Protein AF-A0A1L9SZ24-F1 (afdb_monomer_lite)

Secondary structure (DSSP, 8-state):
-PPPP--EEEEEEE--TTTT--HHHHHHHHHHHHH-GGGHHHHHHHHHHHHHHHHHHHHHHHHHHTT-SEEEEEEEEETTTTEEEEEEEEE-TT--HHHHHHHHHHHHHHT--SS-SEEEEESSGGG--HHHHHHHHS-TTEEEEEEEEEETTEEEEEEETTEE-HHHHHHHHHHHHTTS---HHHHHHHHHS---S-------HHHHHHHHHSPPHHHHHHHHHHHHHHHHH--S---------

Radius of gyration: 21.23 Å; chains: 1; bounding box: 58×34×76 Å

pLDDT: mean 82.47, std 15.39, range [36.25, 98.0]

Organism: NCBI:txid1036612

Foldseek 3Di:
DDAFWWWKKKFKAFDDLVVVDDPVLVVVLVVVCVQPVVCNVVSVVVSSLLSQLVLQLVLLVLLVVLVWQKKKWKWFQFQVVRTIMIMIMTTDGPQDPVSNVVVVVVCCVPRHPDDTPDIDTGRGLVVPPCVVCVVVVACVRGAQMWMWIGHRQRIFTQAGRNRGNVVSVLVRLQRCLVHGDDDPVSSVVSVPPDDPPDPCPDCHSVNVSVVNPPADPVNVVVVVVSVVCCVVVPGPDDPPPDDDD

Structure (mmCIF, N/CA/C/O backbone):
data_AF-A0A1L9SZ24-F1
#
_entry.id   AF-A0A1L9SZ24-F1
#
loop_
_atom_site.group_PDB
_atom_site.id
_atom_site.type_symbol
_atom_site.label_atom_id
_atom_site.label_alt_id
_atom_site.label_comp_id
_atom_site.label_asym_id
_atom_site.label_entity_id
_atom_site.label_seq_id
_atom_site.pdbx_PDB_ins_code
_atom_site.Cartn_x
_atom_site.Cartn_y
_atom_site.Cartn_z
_atom_site.occupancy
_atom_site.B_iso_or_equiv
_atom_site.auth_seq_id
_atom_site.auth_comp_id
_atom_site.auth_asym_id
_atom_site.auth_atom_id
_atom_site.pdbx_PDB_model_num
ATOM 1 N N . MET A 1 1 ? -28.229 -0.038 15.661 1.00 46.47 1 MET A N 1
ATOM 2 C CA . MET A 1 1 ? -26.919 -0.582 16.079 1.00 46.47 1 MET A CA 1
ATOM 3 C C . MET A 1 1 ? -26.208 0.446 16.941 1.00 46.47 1 MET A C 1
ATOM 5 O O . MET A 1 1 ? -26.276 1.630 16.618 1.00 46.47 1 MET A O 1
ATOM 9 N N . ALA A 1 2 ? -25.603 0.011 18.049 1.00 51.28 2 ALA A N 1
ATOM 10 C CA . ALA A 1 2 ? -24.777 0.868 18.895 1.00 51.28 2 ALA A CA 1
ATOM 11 C C . ALA A 1 2 ? -23.517 1.302 18.128 1.00 51.28 2 ALA A C 1
ATOM 13 O O . ALA A 1 2 ? -22.996 0.553 17.305 1.00 51.28 2 ALA A O 1
ATOM 14 N N . LYS A 1 3 ? -23.071 2.537 18.357 1.00 63.78 3 LYS A N 1
ATOM 15 C CA . LYS A 1 3 ? -21.856 3.084 17.743 1.00 63.78 3 LYS A CA 1
ATOM 16 C C . LYS A 1 3 ? -20.643 2.380 18.353 1.00 63.78 3 LYS A C 1
ATOM 18 O O . LYS A 1 3 ? -20.599 2.252 19.574 1.00 63.78 3 LYS A O 1
ATOM 23 N N . ARG A 1 4 ? -19.682 1.965 17.527 1.00 72.12 4 ARG A N 1
ATOM 24 C CA . ARG A 1 4 ? -18.424 1.370 17.995 1.00 72.12 4 ARG A CA 1
ATOM 25 C C . ARG A 1 4 ? -17.318 2.405 17.895 1.00 72.12 4 ARG A C 1
ATOM 27 O O . ARG A 1 4 ? -17.202 3.074 16.869 1.00 72.12 4 ARG A O 1
ATOM 34 N N . ASP A 1 5 ? -16.529 2.536 18.952 1.00 78.19 5 ASP A N 1
ATOM 35 C CA . ASP A 1 5 ? -15.312 3.339 18.906 1.00 78.19 5 ASP A CA 1
ATOM 36 C C . ASP A 1 5 ? -14.146 2.434 18.503 1.00 78.19 5 ASP A C 1
ATOM 38 O O . ASP A 1 5 ? -13.923 1.376 19.098 1.00 78.19 5 ASP A O 1
ATOM 42 N N . VAL A 1 6 ? -13.436 2.828 17.449 1.00 84.75 6 VAL A N 1
ATOM 43 C CA . VAL A 1 6 ? -12.304 2.075 16.903 1.00 84.75 6 VAL A CA 1
ATOM 44 C C . VAL A 1 6 ? -11.078 2.978 16.995 1.00 84.75 6 VAL A C 1
ATOM 46 O O . VAL A 1 6 ? -10.770 3.696 16.034 1.00 84.75 6 VAL A O 1
ATOM 49 N N . PRO A 1 7 ? -10.383 2.990 18.148 1.00 87.50 7 PRO A N 1
ATOM 50 C CA . PRO A 1 7 ? -9.159 3.757 18.279 1.00 87.50 7 PRO A CA 1
ATOM 51 C C . PRO A 1 7 ? -8.162 3.277 17.227 1.00 87.50 7 PRO A C 1
ATOM 53 O O . PRO A 1 7 ? -8.005 2.075 16.986 1.00 87.50 7 PRO A O 1
ATOM 56 N N . SER A 1 8 ? -7.525 4.234 16.566 1.00 90.31 8 SER A N 1
ATOM 57 C CA . SER A 1 8 ? -6.733 3.980 15.368 1.00 90.31 8 SER A CA 1
ATOM 58 C C . SER A 1 8 ? -5.393 4.699 15.425 1.00 90.31 8 SER A C 1
ATOM 60 O O . SER A 1 8 ? -5.192 5.621 16.213 1.00 90.31 8 SER A O 1
ATOM 62 N N . HIS A 1 9 ? -4.464 4.277 14.578 1.00 94.19 9 HIS A N 1
ATOM 63 C CA . HIS A 1 9 ? -3.172 4.930 14.407 1.00 94.19 9 HIS A CA 1
ATOM 64 C C . HIS A 1 9 ? -2.851 5.074 12.923 1.00 94.19 9 HIS A C 1
ATOM 66 O O . HIS A 1 9 ? -3.235 4.207 12.141 1.00 94.19 9 HIS A O 1
ATOM 72 N N . ILE A 1 10 ? -2.178 6.161 12.545 1.00 94.31 10 ILE A N 1
ATOM 73 C CA . ILE A 1 10 ? -1.802 6.465 11.162 1.00 94.31 10 ILE A CA 1
ATOM 74 C C . ILE A 1 10 ? -0.325 6.871 11.076 1.00 94.31 10 ILE A C 1
ATOM 76 O O . ILE A 1 10 ? -0.019 8.065 11.162 1.00 94.31 10 ILE A O 1
ATOM 80 N N . PRO A 1 11 ? 0.606 5.915 10.924 1.00 95.75 11 PRO A N 1
ATOM 81 C CA . PRO A 1 11 ? 1.937 6.205 10.408 1.00 95.75 11 PRO A CA 1
ATOM 82 C C . PRO A 1 11 ? 1.930 6.446 8.887 1.00 95.75 11 PRO A C 1
ATOM 84 O O . PRO A 1 11 ? 1.255 5.756 8.117 1.00 95.75 11 PRO A O 1
ATOM 87 N N . ILE A 1 12 ? 2.724 7.427 8.463 1.00 95.50 12 ILE A N 1
ATOM 88 C CA . ILE A 1 12 ? 3.029 7.747 7.067 1.00 95.50 12 ILE A CA 1
ATOM 89 C C . ILE A 1 12 ? 4.535 7.946 6.951 1.00 95.50 12 ILE A C 1
ATOM 91 O O . ILE A 1 12 ? 5.115 8.709 7.726 1.00 95.50 12 ILE A O 1
ATOM 95 N N . GLY A 1 13 ? 5.164 7.319 5.965 1.00 96.31 13 GLY A N 1
ATOM 96 C CA . GLY A 1 13 ? 6.593 7.492 5.732 1.00 96.31 13 GLY A CA 1
ATOM 97 C C . GLY A 1 13 ? 7.045 6.980 4.376 1.00 96.31 13 GLY A C 1
ATOM 98 O O . GLY A 1 13 ? 6.241 6.472 3.590 1.00 96.31 13 GLY A O 1
ATOM 99 N N . SER A 1 14 ? 8.337 7.149 4.108 1.00 97.31 14 SER A N 1
ATOM 100 C CA . SER A 1 14 ? 8.952 6.646 2.886 1.00 97.31 14 SER A CA 1
ATOM 101 C C . SER A 1 14 ? 9.368 5.184 3.018 1.00 97.31 14 SER A C 1
ATOM 103 O O . SER A 1 14 ? 9.597 4.669 4.118 1.00 97.31 14 SER A O 1
ATOM 105 N N . VAL A 1 15 ? 9.426 4.515 1.871 1.00 97.06 15 VAL A N 1
ATOM 106 C CA . VAL A 1 15 ? 9.798 3.106 1.750 1.00 97.06 15 VAL A CA 1
ATOM 107 C C . VAL A 1 15 ? 10.732 2.919 0.556 1.00 97.06 15 VAL A C 1
ATOM 109 O O . VAL A 1 15 ? 10.453 3.388 -0.546 1.00 97.06 15 VAL A O 1
ATOM 112 N N . ASP A 1 16 ? 11.837 2.212 0.763 1.00 96.38 16 ASP A N 1
ATOM 113 C CA . ASP A 1 16 ? 12.763 1.791 -0.282 1.00 96.38 16 ASP A CA 1
ATOM 114 C C . ASP A 1 16 ? 12.355 0.409 -0.806 1.00 96.38 16 ASP A C 1
ATOM 116 O O . ASP A 1 16 ? 12.756 -0.654 -0.321 1.00 96.38 16 ASP A O 1
ATOM 120 N N . LEU A 1 17 ? 11.502 0.423 -1.827 1.00 95.75 17 LEU A N 1
ATOM 121 C CA . LEU A 1 17 ? 11.010 -0.798 -2.456 1.00 95.75 17 LEU A CA 1
ATOM 122 C C . LEU A 1 17 ? 12.088 -1.541 -3.257 1.00 95.75 17 LEU A C 1
ATOM 124 O O . LEU A 1 17 ? 11.974 -2.755 -3.429 1.00 95.75 17 LEU A O 1
ATOM 128 N N . ASP A 1 18 ? 13.134 -0.854 -3.725 1.00 93.62 18 ASP A N 1
ATOM 129 C CA . ASP A 1 18 ? 14.227 -1.475 -4.479 1.00 93.62 18 ASP A CA 1
ATOM 130 C C . ASP A 1 18 ? 15.157 -2.267 -3.553 1.00 93.62 18 ASP A C 1
ATOM 132 O O . ASP A 1 18 ? 15.539 -3.408 -3.859 1.00 93.62 18 ASP A O 1
ATOM 136 N N . ALA A 1 19 ? 15.449 -1.721 -2.369 1.00 93.31 19 ALA A N 1
ATOM 137 C CA . ALA A 1 19 ? 16.153 -2.440 -1.311 1.00 93.31 19 ALA A CA 1
ATOM 138 C C . ALA A 1 19 ? 15.406 -3.714 -0.887 1.00 93.31 19 ALA A C 1
ATOM 140 O O . ALA A 1 19 ? 16.039 -4.721 -0.571 1.00 93.31 19 ALA A O 1
ATOM 141 N N . ARG A 1 20 ? 14.069 -3.701 -0.962 1.00 91.44 20 ARG A N 1
ATOM 142 C CA . ARG A 1 20 ? 13.192 -4.817 -0.575 1.00 91.44 20 ARG A CA 1
ATOM 143 C C . ARG A 1 20 ? 13.020 -5.892 -1.655 1.00 91.44 20 ARG A C 1
ATOM 145 O O . ARG A 1 20 ? 12.402 -6.920 -1.380 1.00 91.44 20 ARG A O 1
ATOM 152 N N . LYS A 1 21 ? 13.533 -5.707 -2.878 1.00 93.25 21 LYS A N 1
ATOM 153 C CA . LYS A 1 21 ? 13.504 -6.744 -3.929 1.00 93.25 21 LYS A CA 1
ATOM 154 C C . LYS A 1 21 ? 14.341 -7.960 -3.522 1.00 93.25 21 LYS A C 1
ATOM 156 O O . LYS A 1 21 ? 15.471 -7.832 -3.058 1.00 93.25 21 LYS A O 1
ATOM 161 N N . THR A 1 22 ? 13.804 -9.149 -3.764 1.00 92.00 22 THR A N 1
ATOM 162 C CA . THR A 1 22 ? 14.534 -10.412 -3.605 1.00 92.00 22 THR A CA 1
ATOM 163 C C . THR A 1 22 ? 15.625 -10.549 -4.671 1.00 92.00 22 THR A C 1
ATOM 165 O O . THR A 1 22 ? 15.561 -9.930 -5.737 1.00 92.00 22 THR A O 1
ATOM 168 N N . SER A 1 23 ? 16.624 -11.401 -4.426 1.00 93.88 23 SER A N 1
ATOM 169 C CA . SER A 1 23 ? 17.694 -11.657 -5.401 1.00 93.88 23 SER A CA 1
ATOM 170 C C . SER A 1 23 ? 17.160 -12.167 -6.743 1.00 93.88 23 SER A C 1
ATOM 172 O O . SER A 1 23 ? 17.660 -11.764 -7.790 1.00 93.88 23 SER A O 1
ATOM 174 N N . SER A 1 24 ? 16.121 -13.007 -6.729 1.00 93.69 24 SER A N 1
ATOM 175 C CA . SER A 1 24 ? 15.491 -13.525 -7.949 1.00 93.69 24 SER A CA 1
ATOM 176 C C . SER A 1 24 ? 14.753 -12.436 -8.730 1.00 93.69 24 SER A C 1
ATOM 178 O O . SER A 1 24 ? 14.820 -12.417 -9.957 1.00 93.69 24 SER A O 1
ATOM 180 N N . GLU A 1 25 ? 14.094 -11.495 -8.050 1.00 92.69 25 GLU A N 1
ATOM 181 C CA . GLU A 1 25 ? 13.460 -10.344 -8.704 1.00 92.69 25 GLU A CA 1
ATOM 182 C C . GLU A 1 25 ? 14.483 -9.424 -9.355 1.00 92.69 25 GLU A C 1
ATOM 184 O O . GLU A 1 25 ? 14.280 -9.025 -10.498 1.00 92.69 25 GLU A O 1
ATOM 189 N N . ARG A 1 26 ? 15.600 -9.145 -8.671 1.00 94.19 26 ARG A N 1
ATOM 190 C CA . ARG A 1 26 ? 16.698 -8.355 -9.245 1.00 94.19 26 ARG A CA 1
ATOM 191 C C . ARG A 1 26 ? 17.276 -9.033 -10.484 1.00 94.19 26 ARG A C 1
ATOM 193 O O . ARG A 1 26 ? 17.421 -8.393 -11.514 1.00 94.19 26 ARG A O 1
ATOM 200 N N . GLN A 1 27 ? 17.529 -10.341 -10.432 1.00 94.31 27 GLN A N 1
ATOM 201 C CA . GLN A 1 27 ? 18.012 -11.091 -11.599 1.00 94.31 27 GLN A CA 1
ATOM 202 C C . GLN A 1 27 ? 17.011 -11.074 -12.765 1.00 94.31 27 GLN A C 1
ATOM 204 O O . GLN A 1 27 ? 17.406 -10.910 -13.918 1.00 94.31 27 GLN A O 1
ATOM 209 N N . ALA A 1 28 ? 15.713 -11.225 -12.485 1.00 92.25 28 ALA A N 1
ATOM 210 C CA . ALA A 1 28 ? 14.672 -11.159 -13.507 1.00 92.25 28 ALA A CA 1
ATOM 211 C C . ALA A 1 28 ? 14.536 -9.752 -14.118 1.00 92.25 28 ALA A C 1
ATOM 213 O O . ALA A 1 28 ? 14.271 -9.627 -15.315 1.00 92.25 28 ALA A O 1
ATOM 214 N N . GLU A 1 29 ? 14.716 -8.706 -13.309 1.00 93.50 29 GLU A N 1
ATOM 215 C CA . GLU A 1 29 ? 14.776 -7.313 -13.752 1.00 93.50 29 GLU A CA 1
ATOM 216 C C . GLU A 1 29 ? 15.981 -7.077 -14.668 1.00 93.50 29 GLU A C 1
ATOM 218 O O . GLU A 1 29 ? 15.785 -6.650 -15.803 1.00 93.50 29 GLU A O 1
ATOM 223 N N . GLU A 1 30 ? 17.193 -7.437 -14.239 1.00 95.00 30 GLU A N 1
ATOM 224 C CA . GLU A 1 30 ? 18.420 -7.266 -15.033 1.00 95.00 30 GLU A CA 1
ATOM 225 C C . GLU A 1 30 ? 18.360 -8.031 -16.359 1.00 95.00 30 GLU A C 1
ATOM 227 O O . GLU A 1 30 ? 18.716 -7.497 -17.408 1.00 95.00 30 GLU A O 1
ATOM 232 N N . LYS A 1 31 ? 17.813 -9.254 -16.355 1.00 93.06 31 LYS A N 1
ATOM 233 C CA . LYS A 1 31 ? 17.578 -10.008 -17.592 1.00 93.06 31 LYS A CA 1
ATOM 234 C C . LYS A 1 31 ? 16.666 -9.240 -18.555 1.00 93.06 31 LYS A C 1
ATOM 236 O O . LYS A 1 31 ? 16.950 -9.177 -19.746 1.00 93.06 31 LYS A O 1
ATOM 241 N N . ARG A 1 32 ? 15.586 -8.630 -18.055 1.00 89.44 32 ARG A N 1
ATOM 242 C CA . ARG A 1 32 ? 14.679 -7.821 -18.886 1.00 89.44 32 ARG A CA 1
ATOM 243 C C . ARG A 1 32 ? 15.318 -6.523 -19.368 1.00 89.44 32 ARG A C 1
ATOM 245 O O . ARG A 1 32 ? 15.033 -6.111 -20.486 1.00 89.44 32 ARG A O 1
ATOM 252 N N . VAL A 1 33 ? 16.156 -5.883 -18.557 1.00 91.94 33 VAL A N 1
ATOM 253 C CA . VAL A 1 33 ? 16.921 -4.700 -18.981 1.00 91.94 33 VAL A CA 1
ATOM 254 C C . VAL A 1 33 ? 17.883 -5.073 -20.111 1.00 91.94 33 VAL A C 1
ATOM 256 O O . VAL A 1 33 ? 17.927 -4.370 -21.114 1.00 91.94 33 VAL A O 1
ATOM 259 N N . ALA A 1 34 ? 18.570 -6.214 -20.008 1.00 91.31 34 ALA A N 1
ATOM 260 C CA . ALA A 1 34 ? 19.436 -6.721 -21.072 1.00 91.31 34 ALA A CA 1
ATOM 261 C C . ALA A 1 34 ? 18.665 -7.067 -22.361 1.00 91.31 34 ALA A C 1
ATOM 263 O O . ALA A 1 34 ? 19.157 -6.810 -23.457 1.00 91.31 34 ALA A O 1
ATOM 264 N N . GLU A 1 35 ? 17.448 -7.612 -22.247 1.00 88.69 35 GLU A N 1
ATOM 265 C CA . GLU A 1 35 ? 16.567 -7.880 -23.395 1.00 88.69 35 GLU A CA 1
ATOM 266 C C . GLU A 1 35 ? 16.034 -6.587 -24.050 1.00 88.69 35 GLU A C 1
ATOM 268 O O . GLU A 1 35 ? 15.847 -6.551 -25.268 1.00 88.69 35 GLU A O 1
ATOM 273 N N . TYR A 1 36 ? 15.796 -5.526 -23.266 1.00 86.62 36 TYR A N 1
ATOM 274 C CA . TYR A 1 36 ? 15.172 -4.273 -23.717 1.00 86.62 36 TYR A CA 1
ATOM 275 C C . TYR A 1 36 ? 15.901 -3.019 -23.185 1.00 86.62 36 TYR A C 1
ATOM 277 O O . TYR A 1 36 ? 15.305 -2.221 -22.453 1.00 86.62 36 TYR A O 1
ATOM 285 N N . PRO A 1 37 ? 17.166 -2.771 -23.575 1.00 87.44 37 PRO A N 1
ATOM 286 C CA . PRO A 1 37 ? 17.991 -1.716 -22.975 1.00 87.44 37 PRO A CA 1
ATOM 287 C C . PRO A 1 37 ? 17.435 -0.306 -23.211 1.00 87.44 37 PRO A C 1
ATOM 289 O O . PRO A 1 37 ? 17.489 0.547 -22.330 1.00 87.44 37 PRO A O 1
ATOM 292 N N . ARG A 1 38 ? 16.790 -0.062 -24.363 1.00 88.44 38 ARG A N 1
ATOM 293 C CA . ARG A 1 38 ? 16.111 1.218 -24.661 1.00 88.44 38 ARG A CA 1
ATOM 294 C C . ARG A 1 38 ? 14.943 1.524 -23.715 1.00 88.44 38 ARG A C 1
ATOM 296 O O . ARG A 1 38 ? 14.441 2.644 -23.701 1.00 88.44 38 ARG A O 1
ATOM 303 N N . GLN A 1 39 ? 14.487 0.535 -22.952 1.00 87.31 39 GLN A N 1
ATOM 304 C CA . GLN A 1 39 ? 13.325 0.620 -22.075 1.00 87.31 39 GLN A CA 1
ATOM 305 C C . GLN A 1 39 ? 13.691 0.383 -20.608 1.00 87.31 39 GLN A C 1
ATOM 307 O O . GLN A 1 39 ? 12.801 0.133 -19.797 1.00 87.31 39 GLN A O 1
ATOM 312 N N . GLU A 1 40 ? 14.973 0.495 -20.248 1.00 90.94 40 GLU A N 1
ATOM 313 C CA . GLU A 1 40 ? 15.467 0.245 -18.892 1.00 90.94 40 GLU A CA 1
ATOM 314 C C . GLU A 1 40 ? 14.619 0.944 -17.821 1.00 90.94 40 GLU A C 1
ATOM 316 O O . GLU A 1 40 ? 14.065 0.280 -16.949 1.00 90.94 40 GLU A O 1
ATOM 321 N N . SER A 1 41 ? 14.436 2.266 -17.924 1.00 89.31 41 SER A N 1
ATOM 322 C CA . SER A 1 41 ? 13.661 3.044 -16.945 1.00 89.31 41 SER A CA 1
ATOM 323 C C . SER A 1 41 ? 12.247 2.489 -16.728 1.00 89.31 41 SER A C 1
ATOM 325 O O . SER A 1 41 ? 11.786 2.390 -15.590 1.00 89.31 41 SER A O 1
ATOM 327 N N . LEU A 1 42 ? 11.588 2.057 -17.806 1.00 87.62 42 LEU A N 1
ATOM 328 C CA . LEU A 1 42 ? 10.254 1.465 -17.754 1.00 87.62 42 LEU A CA 1
ATOM 329 C C . LEU A 1 42 ? 10.271 0.095 -17.062 1.00 87.62 42 LEU A C 1
ATOM 331 O O . LEU A 1 42 ? 9.422 -0.198 -16.220 1.00 87.62 42 LEU A O 1
ATOM 335 N N . VAL A 1 43 ? 11.244 -0.750 -17.410 1.00 89.12 43 VAL A N 1
ATOM 336 C CA . VAL A 1 43 ? 11.412 -2.081 -16.812 1.00 89.12 43 VAL A CA 1
ATOM 337 C C . VAL A 1 43 ? 11.655 -1.969 -15.307 1.00 89.12 43 VAL A C 1
ATOM 339 O O . VAL A 1 43 ? 10.985 -2.663 -14.537 1.00 89.12 43 VAL A O 1
ATOM 342 N N . ARG A 1 44 ? 12.557 -1.072 -14.889 1.00 91.62 44 ARG A N 1
ATOM 343 C CA . ARG A 1 44 ? 12.879 -0.841 -13.474 1.00 91.62 44 ARG A CA 1
ATOM 344 C C . ARG A 1 44 ? 11.675 -0.300 -12.708 1.00 91.62 44 ARG A C 1
ATOM 346 O O . ARG A 1 44 ? 11.299 -0.872 -11.688 1.00 91.62 44 ARG A O 1
ATOM 353 N N . SER A 1 45 ? 11.002 0.719 -13.253 1.00 90.12 45 SER A N 1
ATOM 354 C CA . SER A 1 45 ? 9.786 1.302 -12.667 1.00 90.12 45 SER A CA 1
ATOM 355 C C . SER A 1 45 ? 8.703 0.244 -12.412 1.00 90.12 45 SER A C 1
ATOM 357 O O . SER A 1 45 ? 8.188 0.153 -11.296 1.00 90.12 45 SER A O 1
ATOM 359 N N . ARG A 1 46 ? 8.442 -0.642 -13.382 1.00 87.31 46 ARG A N 1
ATOM 360 C CA . ARG A 1 46 ? 7.505 -1.768 -13.220 1.00 87.31 46 ARG A CA 1
ATOM 361 C C . ARG A 1 46 ? 7.946 -2.781 -12.171 1.00 87.31 46 ARG A C 1
ATOM 363 O O . ARG A 1 46 ? 7.116 -3.342 -11.457 1.00 87.31 46 ARG A O 1
ATOM 370 N N . ALA A 1 47 ? 9.239 -3.079 -12.090 1.00 91.06 47 ALA A N 1
ATOM 371 C CA . ALA A 1 47 ? 9.746 -3.981 -11.063 1.00 91.06 47 ALA A CA 1
ATOM 372 C C . ALA A 1 47 ? 9.505 -3.398 -9.660 1.00 91.06 47 ALA A C 1
ATOM 374 O O . ALA A 1 47 ? 9.050 -4.112 -8.764 1.00 91.06 47 ALA A O 1
ATOM 375 N N . THR A 1 48 ? 9.728 -2.096 -9.482 1.00 93.19 48 THR A N 1
ATOM 376 C CA . THR A 1 48 ? 9.482 -1.392 -8.215 1.00 93.19 48 THR A CA 1
ATOM 377 C C . THR A 1 48 ? 7.986 -1.275 -7.905 1.00 93.19 48 THR A C 1
ATOM 379 O O . THR A 1 48 ? 7.570 -1.511 -6.773 1.00 93.19 48 THR A O 1
ATOM 382 N N . GLN A 1 49 ? 7.146 -1.034 -8.913 1.00 91.50 49 GLN A N 1
ATOM 383 C CA . GLN A 1 49 ? 5.688 -1.095 -8.789 1.00 91.50 49 GLN A CA 1
ATOM 384 C C . GLN A 1 49 ? 5.218 -2.472 -8.289 1.00 91.50 49 GLN A C 1
ATOM 386 O O . GLN A 1 49 ? 4.425 -2.559 -7.359 1.00 91.50 49 GLN A O 1
ATOM 391 N N . LYS A 1 50 ? 5.735 -3.578 -8.835 1.00 91.38 50 LYS A N 1
ATOM 392 C CA . LYS A 1 50 ? 5.389 -4.922 -8.333 1.00 91.38 50 LYS A CA 1
ATOM 393 C C . LYS A 1 50 ? 5.816 -5.138 -6.883 1.00 91.38 50 LYS A C 1
ATOM 395 O O . LYS A 1 50 ? 5.088 -5.786 -6.127 1.00 91.38 50 LYS A O 1
ATOM 400 N N . ALA A 1 51 ? 6.967 -4.592 -6.493 1.00 93.56 51 ALA A N 1
ATOM 401 C CA . ALA A 1 51 ? 7.417 -4.619 -5.107 1.00 93.56 51 ALA A CA 1
ATOM 402 C C . ALA A 1 51 ? 6.461 -3.839 -4.184 1.00 93.56 51 ALA A C 1
ATOM 404 O O . ALA A 1 51 ? 6.204 -4.299 -3.071 1.00 93.56 51 ALA A O 1
ATOM 405 N N . SER A 1 52 ? 5.854 -2.740 -4.654 1.00 94.88 52 SER A N 1
ATOM 406 C CA . SER A 1 52 ? 4.849 -1.984 -3.887 1.00 94.88 52 SER A CA 1
ATOM 407 C C . SER A 1 52 ? 3.602 -2.825 -3.584 1.00 94.88 52 SER A C 1
ATOM 409 O O . SER A 1 52 ? 3.126 -2.847 -2.451 1.00 94.88 52 SER A O 1
ATOM 411 N N . LEU A 1 53 ? 3.118 -3.610 -4.552 1.00 93.62 53 LEU A N 1
ATOM 412 C CA . LEU A 1 53 ? 1.958 -4.488 -4.358 1.00 93.62 53 LEU A CA 1
ATOM 413 C C . LEU A 1 53 ? 2.234 -5.595 -3.336 1.00 93.62 53 LEU A C 1
ATOM 415 O O . LEU A 1 53 ? 1.373 -5.924 -2.515 1.00 93.62 53 LEU A O 1
ATOM 419 N N . ARG A 1 54 ? 3.442 -6.174 -3.368 1.00 93.19 54 ARG A N 1
ATOM 420 C CA . ARG A 1 54 ? 3.865 -7.137 -2.345 1.00 93.19 54 ARG A CA 1
ATOM 421 C C . ARG A 1 54 ? 3.936 -6.473 -0.973 1.00 93.19 54 ARG A C 1
ATOM 423 O O . ARG A 1 54 ? 3.436 -7.047 -0.013 1.00 93.19 54 ARG A O 1
ATOM 430 N N . HIS A 1 55 ? 4.498 -5.272 -0.898 1.00 96.06 55 HIS A N 1
ATOM 431 C CA . HIS A 1 55 ? 4.608 -4.521 0.345 1.00 96.06 55 HIS A CA 1
ATOM 432 C C . HIS A 1 55 ? 3.231 -4.256 0.981 1.00 96.06 55 HIS A C 1
ATOM 434 O O . HIS A 1 55 ? 3.032 -4.544 2.160 1.00 96.06 55 HIS A O 1
ATOM 440 N N . ILE A 1 56 ? 2.239 -3.827 0.188 1.00 97.00 56 ILE A N 1
ATOM 441 C CA . ILE A 1 56 ? 0.844 -3.679 0.645 1.00 97.00 56 ILE A CA 1
ATOM 442 C C . ILE A 1 56 ? 0.306 -4.998 1.219 1.00 97.00 56 ILE A C 1
ATOM 444 O O . ILE A 1 56 ? -0.313 -5.009 2.284 1.00 97.00 56 ILE A O 1
ATOM 448 N N . TYR A 1 57 ? 0.534 -6.117 0.527 1.00 95.50 57 TYR A N 1
ATOM 449 C CA . TYR A 1 57 ? 0.070 -7.428 0.978 1.00 95.50 57 TYR A CA 1
ATOM 450 C C . TYR A 1 57 ? 0.726 -7.879 2.284 1.00 95.50 57 TYR A C 1
ATOM 452 O O . TYR A 1 57 ? 0.039 -8.406 3.156 1.00 95.50 57 TYR A O 1
ATOM 460 N N . GLU A 1 58 ? 2.030 -7.659 2.444 1.00 96.56 58 GLU A N 1
ATOM 461 C CA . GLU A 1 58 ? 2.759 -7.988 3.673 1.00 96.56 58 GLU A CA 1
ATOM 462 C C . GLU A 1 58 ? 2.212 -7.205 4.871 1.00 96.56 58 GLU A C 1
ATOM 464 O O . GLU A 1 58 ? 1.930 -7.806 5.911 1.00 96.56 58 GLU A O 1
ATOM 469 N N . ILE A 1 59 ? 1.952 -5.903 4.698 1.00 98.00 59 ILE A N 1
ATOM 470 C CA . ILE A 1 59 ? 1.318 -5.067 5.727 1.00 98.00 59 ILE A CA 1
ATOM 471 C C . ILE A 1 59 ? -0.080 -5.602 6.063 1.00 98.00 59 ILE A C 1
ATOM 473 O O . ILE A 1 59 ? -0.407 -5.795 7.234 1.00 98.00 59 ILE A O 1
ATOM 477 N N . ALA A 1 60 ? -0.913 -5.874 5.056 1.00 97.12 60 ALA A N 1
ATOM 478 C CA . ALA A 1 60 ? -2.278 -6.358 5.266 1.00 97.12 60 ALA A CA 1
ATOM 479 C C . ALA A 1 60 ? -2.309 -7.719 5.976 1.00 97.12 60 ALA A C 1
ATOM 481 O O . ALA A 1 60 ? -3.098 -7.929 6.900 1.00 97.12 60 ALA A O 1
ATOM 482 N N . LYS A 1 61 ? -1.410 -8.632 5.590 1.00 96.69 61 LYS A N 1
ATOM 483 C CA . LYS A 1 61 ? -1.244 -9.937 6.234 1.00 96.69 61 LYS A CA 1
ATOM 484 C C . LYS A 1 61 ? -0.833 -9.776 7.694 1.00 96.69 61 LYS A C 1
ATOM 486 O O . LYS A 1 61 ? -1.440 -10.404 8.560 1.00 96.69 61 LYS A O 1
ATOM 491 N N . TYR A 1 62 ? 0.147 -8.916 7.969 1.00 97.38 62 TYR A N 1
ATOM 492 C CA . TYR A 1 62 ? 0.581 -8.603 9.327 1.00 97.38 62 TYR A CA 1
ATOM 493 C C . TYR A 1 62 ? -0.574 -8.049 10.177 1.00 97.38 62 TYR A C 1
ATOM 495 O O . TYR A 1 62 ? -0.859 -8.562 11.259 1.00 97.38 62 TYR A O 1
ATOM 503 N N . LEU A 1 63 ? -1.301 -7.051 9.668 1.00 96.62 63 LEU A N 1
ATOM 504 C CA . LEU A 1 63 ? -2.441 -6.444 10.361 1.00 96.62 63 LEU A CA 1
ATOM 505 C C . LEU A 1 63 ? -3.565 -7.455 10.631 1.00 96.62 63 LEU A C 1
ATOM 507 O O . LEU A 1 63 ? -4.118 -7.477 11.734 1.00 96.62 63 LEU A O 1
ATOM 511 N N . GLY A 1 64 ? -3.848 -8.337 9.669 1.00 93.75 64 GLY A N 1
ATOM 512 C CA . GLY A 1 64 ? -4.785 -9.447 9.835 1.00 93.75 64 GLY A CA 1
ATOM 513 C C . GLY A 1 64 ? -4.353 -10.427 10.930 1.00 93.75 64 GLY A C 1
ATOM 514 O O . GLY A 1 64 ? -5.161 -10.783 11.785 1.00 93.75 64 GLY A O 1
ATOM 515 N N . GLN A 1 65 ? -3.068 -10.798 10.983 1.00 95.12 65 GLN A N 1
ATOM 516 C CA . GLN A 1 65 ? -2.509 -11.655 12.041 1.00 95.12 65 GLN A CA 1
ATOM 517 C C . GLN A 1 65 ? -2.567 -11.006 13.432 1.00 95.12 65 GLN A C 1
ATOM 519 O O . GLN A 1 65 ? -2.726 -11.703 14.433 1.00 95.12 65 GLN A O 1
ATOM 524 N N . ARG A 1 66 ? -2.479 -9.672 13.512 1.00 95.00 66 ARG A N 1
ATOM 525 C CA . ARG A 1 66 ? -2.689 -8.908 14.756 1.00 95.00 66 ARG A CA 1
ATOM 526 C C . ARG A 1 66 ? -4.172 -8.698 15.095 1.00 95.00 66 ARG A C 1
ATOM 528 O O . ARG A 1 66 ? -4.488 -8.085 16.116 1.00 95.00 66 ARG A O 1
ATOM 535 N N . GLY A 1 67 ? -5.086 -9.211 14.270 1.00 92.62 67 GLY A N 1
ATOM 536 C CA . GLY A 1 67 ? -6.529 -9.123 14.475 1.00 92.62 67 GLY A CA 1
ATOM 537 C C . GLY A 1 67 ? -7.076 -7.702 14.355 1.00 92.62 67 GLY A C 1
ATOM 538 O O . GLY A 1 67 ? -8.055 -7.379 15.031 1.00 92.62 67 GLY A O 1
ATOM 539 N N . MET A 1 68 ? -6.432 -6.844 13.556 1.00 92.81 68 MET A N 1
ATOM 540 C CA . MET A 1 68 ? -6.944 -5.507 13.259 1.00 92.81 68 MET A CA 1
ATOM 541 C C . MET A 1 68 ? -8.168 -5.623 12.359 1.00 92.81 68 MET A C 1
ATOM 543 O O . MET A 1 68 ? -8.116 -6.247 11.301 1.00 92.81 68 MET A O 1
ATOM 547 N N . ILE A 1 69 ? -9.277 -5.027 12.798 1.00 88.88 69 ILE A N 1
ATOM 548 C CA . ILE A 1 69 ? -10.559 -5.099 12.082 1.00 88.88 69 ILE A CA 1
ATOM 549 C C . ILE A 1 69 ? -10.725 -3.938 11.110 1.00 88.88 69 ILE A C 1
ATOM 551 O O . ILE A 1 69 ? -11.515 -4.045 10.188 1.00 88.88 69 ILE A O 1
ATOM 555 N N . LEU A 1 70 ? -10.005 -2.837 11.313 1.00 90.56 70 LEU A N 1
ATOM 556 C CA . LEU A 1 70 ? -9.969 -1.704 10.403 1.00 90.56 70 LEU A CA 1
ATOM 557 C C . LEU A 1 70 ? -8.532 -1.505 9.962 1.00 90.56 70 LEU A C 1
ATOM 559 O O . LEU A 1 70 ? -7.661 -1.316 10.815 1.00 90.56 70 LEU A O 1
ATOM 563 N N . TYR A 1 71 ? -8.294 -1.472 8.657 1.00 93.38 71 TYR A N 1
ATOM 564 C CA . TYR A 1 71 ? -7.060 -0.901 8.142 1.00 93.38 71 TYR A CA 1
ATOM 565 C C . TYR A 1 71 ? -7.219 -0.271 6.763 1.00 93.38 71 TYR A C 1
ATOM 567 O O . TYR A 1 71 ? -8.078 -0.660 5.980 1.00 93.38 71 TYR A O 1
ATOM 575 N N . VAL A 1 72 ? -6.375 0.717 6.478 1.00 93.75 72 VAL A N 1
ATOM 576 C CA . VAL A 1 72 ? -6.216 1.335 5.159 1.00 93.75 72 VAL A CA 1
ATOM 577 C C . VAL A 1 72 ? -4.735 1.407 4.852 1.00 93.75 72 VAL A C 1
ATOM 579 O O . VAL A 1 72 ? -3.966 1.931 5.650 1.00 93.75 72 VAL A O 1
ATOM 582 N N . ILE A 1 73 ? -4.341 0.897 3.696 1.00 97.00 73 ILE A N 1
ATOM 583 C CA . ILE A 1 73 ? -2.968 0.891 3.219 1.00 97.00 73 ILE A CA 1
ATOM 584 C C . ILE A 1 73 ? -2.972 1.556 1.852 1.00 97.00 73 ILE A C 1
ATOM 586 O O . ILE A 1 73 ? -3.565 1.042 0.904 1.00 97.00 73 ILE A O 1
ATOM 590 N N . ASN A 1 74 ? -2.299 2.695 1.754 1.00 96.50 74 ASN A N 1
ATOM 591 C CA . ASN A 1 74 ? -2.067 3.371 0.488 1.00 96.50 74 ASN A CA 1
ATOM 592 C C . ASN A 1 74 ? -0.566 3.358 0.221 1.00 96.50 74 ASN A C 1
ATOM 594 O O . ASN A 1 74 ? 0.197 3.789 1.081 1.00 96.50 74 ASN A O 1
ATOM 598 N N . CYS A 1 75 ? -0.141 2.913 -0.956 1.00 97.00 75 CYS A N 1
ATOM 599 C CA . CYS A 1 75 ? 1.257 2.991 -1.369 1.00 97.00 75 CYS A CA 1
ATOM 600 C C . CYS A 1 75 ? 1.349 3.515 -2.799 1.00 97.00 75 CYS A C 1
ATOM 602 O O . CYS A 1 75 ? 0.594 3.087 -3.673 1.00 97.00 75 CYS A O 1
ATOM 604 N N . GLY A 1 76 ? 2.264 4.450 -3.031 1.00 96.12 76 GLY A N 1
ATOM 605 C CA . GLY A 1 76 ? 2.467 5.060 -4.339 1.00 96.12 76 GLY A CA 1
ATOM 606 C C . GLY A 1 76 ? 3.762 5.857 -4.404 1.00 96.12 76 GLY A C 1
ATOM 607 O O . GLY A 1 76 ? 4.371 6.173 -3.381 1.00 96.12 76 GLY A O 1
ATOM 608 N N . TYR A 1 77 ? 4.172 6.198 -5.621 1.00 95.94 77 TYR A N 1
ATOM 609 C CA . TYR A 1 77 ? 5.326 7.054 -5.868 1.00 95.94 77 TYR A CA 1
ATOM 610 C C . TYR A 1 77 ? 4.900 8.523 -5.879 1.00 95.94 77 TYR A C 1
ATOM 612 O O . TYR A 1 77 ? 4.074 8.929 -6.702 1.00 95.94 77 TYR A O 1
ATOM 620 N N . HIS A 1 78 ? 5.441 9.332 -4.972 1.00 95.06 78 HIS A N 1
ATOM 621 C CA . HIS A 1 78 ? 5.105 10.746 -4.855 1.00 95.06 78 HIS A CA 1
ATOM 622 C C . HIS A 1 78 ? 5.927 11.570 -5.855 1.00 95.06 78 HIS A C 1
ATOM 624 O O . HIS A 1 78 ? 7.131 11.743 -5.691 1.00 95.06 78 HIS A O 1
ATOM 630 N N . ARG A 1 79 ? 5.286 12.180 -6.861 1.00 93.25 79 ARG A N 1
ATOM 631 C CA . ARG A 1 79 ? 5.976 12.876 -7.973 1.00 93.25 79 ARG A CA 1
ATOM 632 C C . ARG A 1 79 ? 6.880 14.023 -7.514 1.00 93.25 79 ARG A C 1
ATOM 634 O O . ARG A 1 79 ? 7.987 14.177 -8.016 1.00 93.25 79 ARG A O 1
ATOM 641 N N . VAL A 1 80 ? 6.399 14.834 -6.569 1.00 92.69 80 VAL A N 1
ATOM 642 C CA . VAL A 1 80 ? 7.133 16.013 -6.067 1.00 92.69 80 VAL A CA 1
ATOM 643 C C . VAL A 1 80 ? 8.320 15.618 -5.187 1.00 92.69 80 VAL A C 1
ATOM 645 O O . VAL A 1 80 ? 9.412 16.145 -5.371 1.00 92.69 80 VAL A O 1
ATOM 648 N N . GLN A 1 81 ? 8.114 14.687 -4.252 1.00 92.94 81 GLN A N 1
ATOM 649 C CA . GLN A 1 81 ? 9.147 14.238 -3.311 1.00 92.94 81 GLN A CA 1
ATOM 650 C C . GLN A 1 81 ? 10.090 13.191 -3.923 1.00 92.94 81 GLN A C 1
ATOM 652 O O . GLN A 1 81 ? 11.161 12.943 -3.386 1.00 92.94 81 GLN A O 1
ATOM 657 N N . LYS A 1 82 ? 9.722 12.639 -5.088 1.00 93.88 82 LYS A N 1
ATOM 658 C CA . LYS A 1 82 ? 10.491 11.666 -5.872 1.00 93.88 82 LYS A CA 1
ATOM 659 C C . LYS A 1 82 ? 10.832 10.380 -5.117 1.00 93.88 82 LYS A C 1
ATOM 661 O O . LYS A 1 82 ? 11.844 9.745 -5.402 1.00 93.88 82 LYS A O 1
ATOM 666 N N . GLU A 1 83 ? 9.957 9.959 -4.216 1.00 95.19 83 GLU A N 1
ATOM 667 C CA . GLU A 1 83 ? 10.125 8.753 -3.408 1.00 95.19 83 GLU A CA 1
ATOM 668 C C . GLU A 1 83 ? 8.826 7.949 -3.323 1.00 95.19 83 GLU A C 1
ATOM 670 O O . GLU A 1 83 ? 7.726 8.472 -3.531 1.00 95.19 83 GLU A O 1
ATOM 675 N N . TRP A 1 84 ? 8.954 6.661 -3.012 1.00 96.88 84 TRP A N 1
ATOM 676 C CA . TRP A 1 84 ? 7.812 5.834 -2.648 1.00 96.88 84 TRP A CA 1
ATOM 677 C C . TRP A 1 84 ? 7.416 6.109 -1.208 1.00 96.88 84 TRP A C 1
ATOM 679 O O . TRP A 1 84 ? 8.263 6.177 -0.317 1.00 96.88 84 TRP A O 1
ATOM 689 N N . GLN A 1 85 ? 6.115 6.242 -0.984 1.00 97.31 85 GLN A N 1
ATOM 690 C CA . GLN A 1 85 ? 5.567 6.445 0.347 1.00 97.31 85 GLN A CA 1
ATOM 691 C C . GLN A 1 85 ? 4.438 5.469 0.618 1.00 97.31 85 GLN A C 1
ATOM 693 O O . GLN A 1 85 ? 3.743 5.005 -0.293 1.00 97.31 85 GLN A O 1
ATOM 698 N N . VAL A 1 86 ? 4.247 5.195 1.901 1.00 97.38 86 VAL A N 1
ATOM 699 C CA . VAL A 1 86 ? 3.157 4.377 2.406 1.00 97.38 86 VAL A CA 1
ATOM 700 C C . VAL A 1 86 ? 2.428 5.115 3.521 1.00 97.38 86 VAL A C 1
ATOM 702 O O . VAL A 1 86 ? 3.036 5.730 4.397 1.00 97.38 86 VAL A O 1
ATOM 705 N N . LEU A 1 87 ? 1.104 5.047 3.476 1.00 96.31 87 LEU A N 1
ATOM 706 C CA . LEU A 1 87 ? 0.215 5.406 4.567 1.00 96.31 87 LEU A CA 1
ATOM 707 C C . LEU A 1 87 ? -0.431 4.131 5.072 1.00 96.31 87 LEU A C 1
ATOM 709 O O . LEU A 1 87 ? -1.026 3.391 4.288 1.00 96.31 87 LEU A O 1
ATOM 713 N N . ILE A 1 88 ? -0.357 3.911 6.380 1.00 97.06 88 ILE A N 1
ATOM 714 C CA . ILE A 1 88 ? -0.960 2.754 7.032 1.00 97.06 88 ILE A CA 1
ATOM 715 C C . ILE A 1 88 ? -1.858 3.288 8.137 1.00 97.06 88 ILE A C 1
ATOM 717 O O . ILE A 1 88 ? -1.377 3.862 9.098 1.00 97.06 88 ILE A O 1
ATOM 721 N N . MET A 1 89 ? -3.166 3.114 8.015 1.00 94.62 89 MET A N 1
ATOM 722 C CA . MET A 1 89 ? -4.117 3.309 9.103 1.00 94.62 89 MET A CA 1
ATOM 723 C C . MET A 1 89 ? -4.518 1.942 9.634 1.00 94.62 89 MET A C 1
ATOM 725 O O . MET A 1 89 ? -4.815 1.054 8.840 1.00 94.62 89 MET A O 1
ATOM 729 N N . PHE A 1 90 ? -4.578 1.769 10.949 1.00 94.62 90 PHE A N 1
ATOM 730 C CA . PHE A 1 90 ? -5.057 0.526 11.552 1.00 94.62 90 PHE A CA 1
ATOM 731 C C . PHE A 1 90 ? -5.755 0.776 12.885 1.00 94.62 90 PHE A C 1
ATOM 733 O O . PHE A 1 90 ? -5.414 1.718 13.601 1.00 94.62 90 PHE A O 1
ATOM 740 N N . GLY A 1 91 ? -6.717 -0.077 13.227 1.00 91.88 91 GLY A N 1
ATOM 741 C CA . GLY A 1 91 ? -7.473 0.025 14.468 1.00 91.88 91 GLY A CA 1
ATOM 742 C C . GLY A 1 91 ? -8.279 -1.229 14.797 1.00 91.88 91 GLY A C 1
ATOM 743 O O . GLY A 1 91 ? -8.582 -2.063 13.936 1.00 91.88 91 GLY A O 1
ATOM 744 N N . LYS A 1 92 ? -8.627 -1.354 16.080 1.00 90.62 92 LYS A N 1
ATOM 745 C CA . LYS A 1 92 ? -9.456 -2.442 16.607 1.00 90.62 92 LYS A CA 1
ATOM 746 C C . LYS A 1 92 ? -10.302 -1.966 17.784 1.00 90.62 92 LYS A C 1
ATOM 748 O O . LYS A 1 92 ? -9.818 -1.225 18.636 1.00 90.62 92 LYS A O 1
ATOM 753 N N . GLU A 1 93 ? -11.558 -2.407 17.830 1.00 88.19 93 GLU A N 1
ATOM 754 C CA . GLU A 1 93 ? -12.448 -2.179 18.974 1.00 88.19 93 GLU A CA 1
ATOM 755 C C . GLU A 1 93 ? -11.843 -2.789 20.251 1.00 88.19 93 GLU A C 1
ATOM 757 O O . GLU A 1 93 ? -11.317 -3.904 20.232 1.00 88.19 93 GLU A O 1
ATOM 762 N N . GLY A 1 94 ? -11.876 -2.037 21.354 1.00 86.88 94 GLY A N 1
ATOM 763 C CA . GLY A 1 94 ? -11.311 -2.472 22.637 1.00 86.88 94 GLY A CA 1
ATOM 764 C C . GLY A 1 94 ? -9.780 -2.588 22.672 1.00 86.88 94 GLY A C 1
ATOM 765 O O . GLY A 1 94 ? -9.240 -3.148 23.623 1.00 86.88 94 GLY A O 1
ATOM 766 N N . CYS A 1 95 ? -9.063 -2.088 21.659 1.00 87.62 95 CYS A N 1
ATOM 767 C CA . CYS A 1 95 ? -7.600 -2.085 21.655 1.00 87.62 95 CYS A CA 1
ATOM 768 C C . CYS A 1 95 ? -7.058 -1.071 22.670 1.00 87.62 95 CYS A C 1
ATOM 770 O O . CYS A 1 95 ? -7.394 0.114 22.592 1.00 87.62 95 CYS A O 1
ATOM 772 N N . THR A 1 96 ? -6.204 -1.521 23.594 1.00 90.31 96 THR A N 1
ATOM 773 C CA . THR A 1 96 ? -5.546 -0.623 24.552 1.00 90.31 96 THR A CA 1
ATOM 774 C C . THR A 1 96 ? -4.487 0.236 23.861 1.00 90.31 96 THR A C 1
ATOM 776 O O . THR A 1 96 ? -4.004 -0.089 22.770 1.00 90.31 96 THR A O 1
ATOM 779 N N . ASP A 1 97 ? -4.104 1.344 24.495 1.00 91.19 97 ASP A N 1
ATOM 780 C CA . ASP A 1 97 ? -3.059 2.224 23.973 1.00 91.19 97 ASP A CA 1
ATOM 781 C C . ASP A 1 97 ? -1.705 1.497 23.880 1.00 91.19 97 ASP A C 1
ATOM 783 O O . ASP A 1 97 ? -0.975 1.687 22.906 1.00 91.19 97 ASP A O 1
ATOM 787 N N . GLU A 1 98 ? -1.399 0.604 24.826 1.00 92.94 98 GLU A N 1
ATOM 788 C CA . GLU A 1 98 ? -0.173 -0.201 24.843 1.00 92.94 98 GLU A CA 1
ATOM 789 C C . GLU A 1 98 ? -0.138 -1.187 23.675 1.00 92.94 98 GLU A C 1
ATOM 791 O O . GLU A 1 98 ? 0.856 -1.249 22.948 1.00 92.94 98 GLU A O 1
ATOM 796 N N . ALA A 1 99 ? -1.234 -1.921 23.448 1.00 92.62 99 ALA A N 1
ATOM 797 C CA . ALA A 1 99 ? -1.337 -2.869 22.341 1.00 92.62 99 ALA A CA 1
ATOM 798 C C . ALA A 1 99 ? -1.244 -2.153 20.984 1.00 92.62 99 ALA A C 1
ATOM 800 O O . ALA A 1 99 ? -0.539 -2.608 20.079 1.00 92.62 99 ALA A O 1
ATOM 801 N N . ARG A 1 100 ? -1.900 -0.993 20.851 1.00 93.94 100 ARG A N 1
ATOM 802 C CA . ARG A 1 100 ? -1.817 -0.163 19.643 1.00 93.94 100 ARG A CA 1
ATOM 803 C C . ARG A 1 100 ? -0.401 0.366 19.421 1.00 93.94 100 ARG A C 1
ATOM 805 O O . ARG A 1 100 ? 0.089 0.315 18.294 1.00 93.94 100 ARG A O 1
ATOM 812 N N . ASN A 1 101 ? 0.269 0.838 20.473 1.00 94.88 101 ASN A N 1
ATOM 813 C CA . ASN A 1 101 ? 1.641 1.328 20.374 1.00 94.88 101 ASN A CA 1
ATOM 814 C C . ASN A 1 101 ? 2.631 0.205 20.035 1.00 94.88 101 ASN A C 1
ATOM 816 O O . ASN A 1 101 ? 3.531 0.432 19.235 1.00 94.88 101 ASN A O 1
ATOM 820 N N . TYR A 1 102 ? 2.446 -1.007 20.565 1.00 96.06 102 TYR A N 1
ATOM 821 C CA . TYR A 1 102 ? 3.246 -2.170 20.170 1.00 96.06 102 TYR A CA 1
ATOM 822 C C . TYR A 1 102 ? 3.135 -2.435 18.661 1.00 96.06 102 TYR A C 1
ATOM 824 O O . TYR A 1 102 ? 4.142 -2.496 17.961 1.00 96.06 102 TYR A O 1
ATOM 832 N N . VAL A 1 103 ? 1.910 -2.488 18.127 1.00 96.69 103 VAL A N 1
ATOM 833 C CA . VAL A 1 103 ? 1.685 -2.702 16.687 1.00 96.69 103 VAL A CA 1
ATOM 834 C C . VAL A 1 103 ? 2.246 -1.554 15.841 1.00 96.69 103 VAL A C 1
ATOM 836 O O . VAL A 1 103 ? 2.827 -1.811 14.790 1.00 96.69 103 VAL A O 1
ATOM 839 N N . ARG A 1 104 ? 2.135 -0.304 16.310 1.00 96.62 104 ARG A N 1
ATOM 840 C CA . ARG A 1 104 ? 2.770 0.864 15.678 1.00 96.62 104 ARG A CA 1
ATOM 841 C C . ARG A 1 104 ? 4.285 0.693 15.576 1.00 96.62 104 ARG A C 1
ATOM 843 O O . ARG A 1 104 ? 4.822 0.935 14.503 1.00 96.62 104 ARG A O 1
ATOM 850 N N . GLN A 1 105 ? 4.968 0.310 16.656 1.00 97.19 105 GLN A N 1
ATOM 851 C CA . GLN A 1 105 ? 6.429 0.160 16.639 1.00 97.19 105 GLN A CA 1
ATOM 852 C C . GLN A 1 105 ? 6.876 -0.901 15.635 1.00 97.19 105 GLN A C 1
ATOM 854 O O . GLN A 1 105 ? 7.795 -0.656 14.864 1.00 97.19 105 GLN A O 1
ATOM 859 N N . GLU A 1 106 ? 6.175 -2.032 15.586 1.00 97.50 106 GLU A N 1
ATOM 860 C CA . GLU A 1 106 ? 6.430 -3.081 14.595 1.00 97.50 106 GLU A CA 1
ATOM 861 C C . GLU A 1 106 ? 6.189 -2.595 13.158 1.00 97.50 106 GLU A C 1
ATOM 863 O O . GLU A 1 106 ? 6.946 -2.927 12.253 1.00 97.50 106 GLU A O 1
ATOM 868 N N . ILE A 1 107 ? 5.161 -1.770 12.927 1.00 97.25 107 ILE A N 1
ATOM 869 C CA . ILE A 1 107 ? 4.929 -1.188 11.599 1.00 97.25 107 ILE A CA 1
ATOM 870 C C . ILE A 1 107 ? 6.059 -0.244 11.203 1.00 97.25 107 ILE A C 1
ATOM 872 O O . ILE A 1 107 ? 6.561 -0.325 10.083 1.00 97.25 107 ILE A O 1
ATOM 876 N N . LEU A 1 108 ? 6.449 0.643 12.119 1.00 96.81 108 LEU A N 1
ATOM 877 C CA . LEU A 1 108 ? 7.521 1.601 11.884 1.00 96.81 108 LEU A CA 1
ATOM 878 C C . LEU A 1 108 ? 8.860 0.902 11.645 1.00 96.81 108 LEU A C 1
ATOM 880 O O . LEU A 1 108 ? 9.634 1.390 10.839 1.00 96.81 108 LEU A O 1
ATOM 884 N N . SER A 1 109 ? 9.137 -0.222 12.310 1.00 96.12 109 SER A N 1
ATOM 885 C CA . SER A 1 109 ? 10.402 -0.942 12.141 1.00 96.12 109 SER A CA 1
ATOM 886 C C . SER A 1 109 ? 10.438 -1.828 10.895 1.00 96.12 109 SER A C 1
ATOM 888 O O . SER A 1 109 ? 11.499 -1.992 10.298 1.00 96.12 109 SER A O 1
ATOM 890 N N . GLN A 1 110 ? 9.307 -2.419 10.498 1.00 96.12 110 GLN A N 1
ATOM 891 C CA . GLN A 1 110 ? 9.276 -3.401 9.410 1.00 96.12 110 GLN A CA 1
ATOM 892 C C . GLN A 1 110 ? 8.919 -2.794 8.052 1.00 96.12 110 GLN A C 1
ATOM 894 O O . GLN A 1 110 ? 9.413 -3.259 7.019 1.00 96.12 110 GLN A O 1
ATOM 899 N N . PHE A 1 111 ? 8.048 -1.781 8.022 1.00 97.00 111 PHE A N 1
ATOM 900 C CA . PHE A 1 111 ? 7.401 -1.334 6.784 1.00 97.00 111 PHE A CA 1
ATOM 901 C C . PHE A 1 111 ? 7.710 0.107 6.383 1.00 97.00 111 PHE A C 1
ATOM 903 O O . PHE A 1 111 ? 7.347 0.504 5.281 1.00 97.00 111 PHE A O 1
ATOM 910 N N . ILE A 1 112 ? 8.373 0.884 7.238 1.00 96.50 112 ILE A N 1
ATOM 911 C CA . ILE A 1 112 ? 8.749 2.267 6.945 1.00 96.50 112 ILE A CA 1
ATOM 912 C C . ILE A 1 112 ? 10.256 2.398 7.167 1.00 96.50 112 ILE A C 1
ATOM 914 O O . ILE A 1 112 ? 10.758 2.067 8.233 1.00 96.50 112 ILE A O 1
ATOM 918 N N . ASP A 1 113 ? 10.983 2.853 6.149 1.00 93.56 113 ASP A N 1
ATOM 919 C CA . ASP A 1 113 ? 12.455 2.852 6.175 1.00 93.56 113 ASP A CA 1
ATOM 920 C C . ASP A 1 113 ? 13.037 4.138 6.781 1.00 93.56 113 ASP A C 1
ATOM 922 O O . ASP A 1 113 ? 14.172 4.165 7.257 1.00 93.56 113 ASP A O 1
ATOM 926 N N . SER A 1 114 ? 12.253 5.216 6.792 1.00 85.06 114 SER A N 1
ATOM 927 C CA . SER A 1 114 ? 12.641 6.512 7.343 1.00 85.06 114 SER A CA 1
ATOM 928 C C . SER A 1 114 ? 11.873 6.861 8.615 1.00 85.06 114 SER A C 1
ATOM 930 O O . SER A 1 114 ? 10.896 6.220 9.003 1.00 85.06 114 SER A O 1
ATOM 932 N N . LYS A 1 115 ? 12.293 7.937 9.289 1.00 90.12 115 LYS A N 1
ATOM 933 C CA . LYS A 1 115 ? 11.459 8.535 10.334 1.00 90.12 115 LYS A CA 1
ATOM 934 C C . LYS A 1 115 ? 10.102 8.900 9.709 1.00 90.12 115 LYS A C 1
ATOM 936 O O . LYS A 1 115 ? 10.101 9.609 8.702 1.00 90.12 115 LYS A O 1
ATOM 941 N N . PRO A 1 116 ? 8.967 8.483 10.300 1.00 91.75 116 PRO A N 1
ATOM 942 C CA . PRO A 1 116 ? 7.666 8.755 9.713 1.00 91.75 116 PRO A CA 1
ATOM 943 C C . PRO A 1 116 ? 7.469 10.265 9.558 1.00 91.75 116 PRO A C 1
ATOM 945 O O . PRO A 1 116 ? 7.658 11.033 10.507 1.00 91.75 116 PRO A O 1
ATOM 948 N N . ALA A 1 117 ? 7.071 10.683 8.358 1.00 91.31 117 ALA A N 1
ATOM 949 C CA . ALA A 1 117 ? 6.689 12.061 8.069 1.00 91.31 117 ALA A CA 1
ATOM 950 C C . ALA A 1 117 ? 5.470 12.480 8.904 1.00 91.31 117 ALA A C 1
ATOM 952 O O . ALA A 1 117 ? 5.297 13.652 9.236 1.00 91.31 117 ALA A O 1
ATOM 953 N N . MET A 1 118 ? 4.623 11.510 9.256 1.00 92.00 118 MET A N 1
ATOM 954 C CA . MET A 1 118 ? 3.458 11.709 10.101 1.00 92.00 118 MET A CA 1
ATOM 955 C C . MET A 1 118 ? 3.174 10.454 10.913 1.00 92.00 118 MET A C 1
ATOM 957 O O . MET A 1 118 ? 3.311 9.340 10.420 1.00 92.00 118 MET A O 1
ATOM 961 N N . ASP A 1 119 ? 2.763 10.646 12.160 1.00 93.56 119 ASP A N 1
ATOM 962 C CA . ASP A 1 119 ? 2.522 9.549 13.085 1.00 93.56 119 ASP A CA 1
ATOM 963 C C . ASP A 1 119 ? 1.430 9.946 14.084 1.00 93.56 119 ASP A C 1
ATOM 965 O O . ASP A 1 119 ? 1.688 10.620 15.083 1.00 93.56 119 ASP A O 1
ATOM 969 N N . LEU A 1 120 ? 0.179 9.616 13.754 1.00 91.81 120 LEU A N 1
ATOM 970 C CA . LEU A 1 120 ? -0.997 10.145 14.449 1.00 91.81 120 LEU A CA 1
ATOM 971 C C . LEU A 1 120 ? -1.779 9.053 15.171 1.00 91.81 120 LEU A C 1
ATOM 973 O O . LEU A 1 120 ? -2.280 8.123 14.544 1.00 91.81 120 LEU A O 1
ATOM 977 N N . ALA A 1 121 ? -1.969 9.229 16.477 1.00 91.12 121 ALA A N 1
ATOM 978 C CA . ALA A 1 121 ? -2.944 8.466 17.244 1.00 91.12 121 ALA A CA 1
ATOM 979 C C . ALA A 1 121 ? -4.323 9.132 17.142 1.00 91.12 121 ALA A C 1
ATOM 981 O O . ALA A 1 121 ? -4.464 10.321 17.421 1.00 91.12 121 ALA A O 1
ATOM 982 N N . ILE A 1 122 ? -5.342 8.354 16.787 1.00 85.62 122 ILE A N 1
ATOM 983 C CA . ILE A 1 122 ? -6.744 8.769 16.752 1.00 85.62 122 ILE A CA 1
ATOM 984 C C . ILE A 1 122 ? -7.441 8.070 17.909 1.00 85.62 122 ILE A C 1
ATOM 986 O O . ILE A 1 122 ? -7.649 6.854 17.874 1.00 85.62 122 ILE A O 1
ATOM 990 N N . LYS A 1 123 ? -7.793 8.834 18.945 1.00 80.38 123 LYS A N 1
ATOM 991 C CA . LYS A 1 123 ? -8.441 8.271 20.135 1.00 80.38 123 LYS A CA 1
ATOM 992 C C . LYS A 1 123 ? -9.938 8.110 19.937 1.00 80.38 123 LYS A C 1
ATOM 994 O O . LYS A 1 123 ? -10.527 7.222 20.536 1.00 80.38 123 LYS A O 1
ATOM 999 N N . ARG A 1 124 ? -10.536 8.977 19.117 1.00 72.62 124 ARG A N 1
ATOM 1000 C CA . ARG A 1 124 ? -11.974 9.000 18.835 1.00 72.62 124 ARG A CA 1
ATOM 1001 C C . ARG A 1 124 ? -12.221 9.200 17.352 1.00 72.62 124 ARG A C 1
ATOM 1003 O O . ARG A 1 124 ? -11.540 9.991 16.703 1.00 72.62 124 ARG A O 1
ATOM 1010 N N . THR A 1 125 ? -13.278 8.593 16.825 1.00 64.25 125 THR A N 1
ATOM 1011 C CA . THR A 1 125 ? -13.648 8.720 15.402 1.00 64.25 125 THR A CA 1
ATOM 1012 C C . THR A 1 125 ? -13.863 10.163 14.919 1.00 64.25 125 THR A C 1
ATOM 1014 O O . THR A 1 125 ? -13.642 10.455 13.748 1.00 64.25 125 THR A O 1
ATOM 1017 N N . GLY A 1 126 ? -14.240 11.092 15.807 1.00 65.38 126 GLY A N 1
ATOM 1018 C CA . GLY A 1 126 ? -14.404 12.517 15.477 1.00 65.38 126 GLY A CA 1
ATOM 1019 C C . GLY A 1 126 ? -13.096 13.290 15.247 1.00 65.38 126 GLY A C 1
ATOM 1020 O O . GLY A 1 126 ? -13.136 14.389 14.703 1.00 65.38 126 GLY A O 1
ATOM 1021 N N . GLU A 1 127 ? -11.946 12.724 15.621 1.00 72.62 127 GLU A N 1
ATOM 1022 C CA . GLU A 1 127 ? -10.617 13.344 15.491 1.00 72.62 127 GLU A CA 1
ATOM 1023 C C . GLU A 1 127 ? -9.954 13.040 14.137 1.00 72.62 127 GLU A C 1
ATOM 1025 O O . GLU A 1 127 ? -8.774 13.324 13.936 1.00 72.62 127 GLU A O 1
ATOM 1030 N N . PHE A 1 128 ? -10.695 12.453 13.189 1.00 74.50 128 PHE A N 1
ATOM 1031 C CA . PHE A 1 128 ? -10.143 12.035 11.906 1.00 74.50 128 PHE A CA 1
ATOM 1032 C C . PHE A 1 128 ? -9.534 13.225 11.133 1.00 74.50 128 PHE A C 1
ATOM 1034 O O . PHE A 1 128 ? -10.261 14.159 10.761 1.00 74.50 128 PHE A O 1
ATOM 1041 N N . PRO A 1 129 ? -8.220 13.213 10.832 1.00 78.62 129 PRO A N 1
ATOM 1042 C CA . PRO A 1 129 ? -7.505 14.384 10.334 1.00 78.62 129 PRO A CA 1
ATOM 1043 C C . PRO A 1 129 ? -7.694 14.570 8.819 1.00 78.62 129 PRO A C 1
ATOM 1045 O O . PRO A 1 129 ? -6.757 14.484 8.027 1.00 78.62 129 PRO A O 1
ATOM 1048 N N . LYS A 1 130 ? -8.930 14.863 8.391 1.00 77.12 130 LYS A N 1
ATOM 1049 C CA . LYS A 1 130 ? -9.332 14.902 6.972 1.00 77.12 130 LYS A CA 1
ATOM 1050 C C . LYS A 1 130 ? -8.423 15.772 6.097 1.00 77.12 130 LYS A C 1
ATOM 1052 O O . LYS A 1 130 ? -8.117 15.379 4.978 1.00 77.12 130 LYS A O 1
ATOM 1057 N N . ARG A 1 131 ? -8.006 16.949 6.585 1.00 78.31 131 ARG A N 1
ATOM 1058 C CA . ARG A 1 131 ? -7.127 17.863 5.828 1.00 78.31 131 ARG A CA 1
ATOM 1059 C C . ARG A 1 131 ? -5.742 17.265 5.590 1.00 78.31 131 ARG A C 1
ATOM 1061 O O . ARG A 1 131 ? -5.226 17.393 4.490 1.00 78.31 131 ARG A O 1
ATOM 1068 N N . LEU A 1 132 ? -5.181 16.585 6.590 1.00 81.06 132 LEU A N 1
ATOM 1069 C CA . LEU A 1 132 ? -3.867 15.945 6.485 1.00 81.06 132 LEU A CA 1
ATOM 1070 C C . LEU A 1 132 ? -3.900 14.736 5.545 1.00 81.06 132 LEU A C 1
ATOM 1072 O O . LEU A 1 132 ? -2.938 14.476 4.834 1.00 81.06 132 LEU A O 1
ATOM 1076 N N . LEU A 1 133 ? -5.031 14.034 5.501 1.00 83.19 133 LEU A N 1
ATOM 1077 C CA . LEU A 1 133 ? -5.224 12.859 4.652 1.00 83.19 133 LEU A CA 1
ATOM 1078 C C . LEU A 1 133 ? -5.723 13.198 3.242 1.00 83.19 133 LEU A C 1
ATOM 1080 O O . LEU A 1 133 ? -5.779 12.319 2.387 1.00 83.19 133 LEU A O 1
ATOM 1084 N N . ALA A 1 134 ? -6.067 14.458 2.965 1.00 81.88 134 ALA A N 1
ATOM 1085 C CA . ALA A 1 134 ? -6.589 14.876 1.666 1.00 81.88 134 ALA A CA 1
ATOM 1086 C C . ALA A 1 134 ? -5.661 14.582 0.475 1.00 81.88 134 ALA A C 1
ATOM 1088 O O . ALA A 1 134 ? -6.172 14.062 -0.520 1.00 81.88 134 ALA A O 1
ATOM 1089 N N . PRO A 1 135 ? -4.331 14.785 0.565 1.00 84.62 135 PRO A N 1
ATOM 1090 C CA . PRO A 1 135 ? -3.411 14.420 -0.518 1.00 84.62 135 PRO A CA 1
ATOM 1091 C C . PRO A 1 135 ? -3.391 12.919 -0.833 1.00 84.62 135 PRO A C 1
ATOM 1093 O O . PRO A 1 135 ? -3.035 12.521 -1.936 1.00 84.62 135 PRO A O 1
ATOM 1096 N N . TRP A 1 136 ? -3.790 12.080 0.126 1.00 84.94 136 TRP A N 1
ATOM 1097 C CA . TRP A 1 136 ? -3.907 10.630 -0.033 1.00 84.94 136 TRP A CA 1
ATOM 1098 C C . TRP A 1 136 ? -5.287 10.198 -0.526 1.00 84.94 136 TRP A C 1
ATOM 1100 O O . TRP A 1 136 ? -5.480 9.036 -0.884 1.00 84.94 136 TRP A O 1
ATOM 1110 N N . MET A 1 137 ? -6.272 11.101 -0.542 1.00 78.94 137 MET A N 1
ATOM 1111 C CA . MET A 1 137 ? -7.592 10.834 -1.114 1.00 78.94 137 MET A CA 1
ATOM 1112 C C . MET A 1 137 ? -7.572 11.009 -2.636 1.00 78.94 137 MET A C 1
ATOM 1114 O O . MET A 1 137 ? -8.127 10.159 -3.333 1.00 78.94 137 MET A O 1
ATOM 1118 N N . SER A 1 138 ? -6.878 12.026 -3.158 1.00 77.12 138 SER A N 1
ATOM 1119 C CA . SER A 1 138 ? -6.650 12.180 -4.602 1.00 77.12 138 SER A CA 1
ATOM 1120 C C . SER A 1 138 ? -5.455 11.343 -5.086 1.00 77.12 138 SER A C 1
ATOM 1122 O O . SER A 1 138 ? -4.681 10.816 -4.287 1.00 77.12 138 SER A O 1
ATOM 1124 N N . ALA A 1 139 ? -5.338 11.157 -6.404 1.00 75.38 139 ALA A N 1
ATOM 1125 C CA . ALA A 1 139 ? -4.194 10.496 -7.045 1.00 75.38 139 ALA A CA 1
ATOM 1126 C C . ALA A 1 139 ? -3.280 11.485 -7.796 1.00 75.38 139 ALA A C 1
ATOM 1128 O O . ALA A 1 139 ? -2.297 11.072 -8.396 1.00 75.38 139 ALA A O 1
ATOM 1129 N N . GLU A 1 140 ? -3.577 12.789 -7.757 1.00 84.25 140 GLU A N 1
ATOM 1130 C CA . GLU A 1 140 ? -2.955 13.800 -8.632 1.00 84.25 140 GLU A CA 1
ATOM 1131 C C . GLU A 1 140 ? -1.428 13.881 -8.496 1.00 84.25 140 GLU A C 1
ATOM 1133 O O . GLU A 1 140 ? -0.714 14.016 -9.488 1.00 84.25 140 GLU A O 1
ATOM 1138 N N . GLN A 1 141 ? -0.912 13.776 -7.269 1.00 90.06 141 GLN A N 1
ATOM 1139 C CA . GLN A 1 141 ? 0.526 13.871 -6.988 1.00 90.06 141 GLN A CA 1
ATOM 1140 C C . GLN A 1 141 ? 1.241 12.518 -7.013 1.00 90.06 141 GLN A C 1
ATOM 1142 O O . GLN A 1 141 ? 2.446 12.453 -6.759 1.00 90.06 141 GLN A O 1
ATOM 1147 N N . TRP A 1 142 ? 0.520 11.448 -7.338 1.00 92.88 142 TRP A N 1
ATOM 1148 C CA . TRP A 1 142 ? 0.994 10.083 -7.200 1.00 92.88 142 TRP A CA 1
ATOM 1149 C C . TRP A 1 142 ? 1.153 9.401 -8.561 1.00 92.88 142 TRP A C 1
ATOM 1151 O O . TRP A 1 142 ? 0.520 9.754 -9.558 1.00 92.88 142 TRP A O 1
ATOM 1161 N N . VAL A 1 143 ? 2.046 8.422 -8.615 1.00 91.81 143 VAL A N 1
ATOM 1162 C CA . VAL A 1 143 ? 2.141 7.436 -9.695 1.00 91.81 143 VAL A CA 1
ATOM 1163 C C . VAL A 1 143 ? 1.989 6.064 -9.058 1.00 91.81 143 VAL A C 1
ATOM 1165 O O . VAL A 1 143 ? 2.445 5.853 -7.931 1.00 91.81 143 VAL A O 1
ATOM 1168 N N . HIS A 1 144 ? 1.327 5.149 -9.761 1.00 91.69 144 HIS A N 1
ATOM 1169 C CA . HIS A 1 144 ? 1.142 3.766 -9.326 1.00 91.69 144 HIS A CA 1
ATOM 1170 C C . HIS A 1 144 ? 0.429 3.598 -7.976 1.00 91.69 144 HIS A C 1
ATOM 1172 O O . HIS A 1 144 ? 0.606 2.594 -7.283 1.00 91.69 144 HIS A O 1
ATOM 1178 N N . MET A 1 145 ? -0.374 4.591 -7.580 1.00 94.44 145 MET A N 1
ATOM 1179 C CA . MET A 1 145 ? -1.066 4.583 -6.294 1.00 94.44 145 MET A CA 1
ATOM 1180 C C . MET A 1 145 ? -2.010 3.386 -6.210 1.00 94.44 145 MET A C 1
ATOM 1182 O O . MET A 1 145 ? -2.944 3.258 -6.999 1.00 94.44 145 MET A O 1
ATOM 1186 N N . THR A 1 146 ? -1.795 2.544 -5.209 1.00 95.06 146 THR A N 1
ATOM 1187 C CA . THR A 1 146 ? -2.673 1.422 -4.887 1.00 95.06 146 THR A CA 1
ATOM 1188 C C . THR A 1 146 ? -3.201 1.602 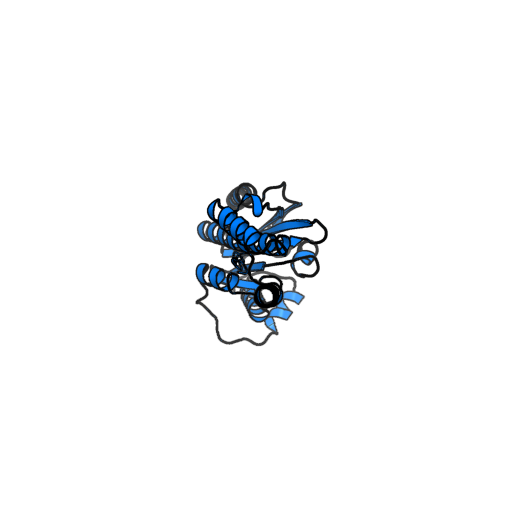-3.474 1.00 95.06 146 THR A C 1
ATOM 1190 O O . THR A 1 146 ? -2.447 1.938 -2.558 1.00 95.06 146 THR A O 1
ATOM 1193 N N . LYS A 1 147 ? -4.511 1.414 -3.308 1.00 94.69 147 LYS A N 1
ATOM 1194 C CA . LYS A 1 147 ? -5.231 1.623 -2.055 1.00 94.69 147 LYS A CA 1
ATOM 1195 C C . LYS A 1 147 ? -6.035 0.377 -1.699 1.00 94.69 147 LYS A C 1
ATOM 1197 O O . LYS A 1 147 ? -6.938 -0.030 -2.435 1.00 94.69 147 LYS A O 1
ATOM 1202 N N . LEU A 1 148 ? -5.694 -0.200 -0.554 1.00 95.06 148 LEU A N 1
ATOM 1203 C CA . LEU A 1 148 ? -6.329 -1.369 0.037 1.00 95.06 148 LEU A CA 1
ATOM 1204 C C . LEU A 1 148 ? -6.953 -0.966 1.374 1.00 95.06 148 LEU A C 1
ATOM 1206 O O . LEU A 1 148 ? -6.261 -0.481 2.264 1.00 95.06 148 LEU A O 1
ATOM 1210 N N . GLY A 1 149 ? -8.250 -1.188 1.529 1.00 93.00 149 GLY A N 1
ATOM 1211 C CA . GLY A 1 149 ? -8.949 -1.080 2.805 1.00 93.00 149 GLY A CA 1
ATOM 1212 C C . GLY A 1 149 ? -9.336 -2.454 3.325 1.00 93.00 149 GLY A C 1
ATOM 1213 O O . GLY A 1 149 ? -9.467 -3.396 2.547 1.00 93.00 149 GLY A O 1
ATOM 1214 N N . ALA A 1 150 ? -9.572 -2.568 4.624 1.00 91.81 150 ALA A N 1
ATOM 1215 C CA . ALA A 1 150 ? -10.308 -3.686 5.179 1.00 91.81 150 ALA A CA 1
ATOM 1216 C C . ALA A 1 150 ? -11.185 -3.268 6.351 1.00 91.81 150 ALA A C 1
ATOM 1218 O O . ALA A 1 150 ? -10.829 -2.386 7.138 1.00 91.81 150 ALA A O 1
ATOM 1219 N N . TRP A 1 151 ? -12.321 -3.948 6.458 1.00 89.56 151 TRP A N 1
ATOM 1220 C CA . TRP A 1 151 ? -13.274 -3.809 7.547 1.00 89.56 151 TRP A CA 1
ATOM 1221 C C . TRP A 1 151 ? -13.762 -5.188 7.995 1.00 89.56 151 TRP A C 1
ATOM 1223 O O . TRP A 1 151 ? -14.204 -5.976 7.167 1.00 89.56 151 TRP A O 1
ATOM 1233 N N . GLU A 1 152 ? -13.655 -5.490 9.290 1.00 86.62 152 GLU A N 1
ATOM 1234 C CA . GLU A 1 152 ? -14.039 -6.772 9.906 1.00 86.62 152 GLU A CA 1
ATOM 1235 C C . GLU A 1 152 ? -13.468 -7.998 9.169 1.00 86.62 152 GLU A C 1
ATOM 1237 O O . GLU A 1 152 ? -14.109 -9.034 9.033 1.00 86.62 152 GLU A O 1
ATOM 1242 N N . GLY A 1 153 ? -12.224 -7.876 8.694 1.00 82.88 153 GLY A N 1
ATOM 1243 C CA . GLY A 1 153 ? -11.523 -8.935 7.963 1.00 82.88 153 GLY A CA 1
ATOM 1244 C C . GLY A 1 153 ? -11.835 -8.996 6.466 1.00 82.88 153 GLY A C 1
ATOM 1245 O O . GLY A 1 153 ? -11.160 -9.738 5.757 1.00 82.88 153 GLY A O 1
ATOM 1246 N N . GLN A 1 154 ? -12.780 -8.192 5.970 1.00 88.94 154 GLN A N 1
ATOM 1247 C CA . GLN A 1 154 ? -13.107 -8.094 4.549 1.00 88.94 154 GLN A CA 1
ATOM 1248 C C . GLN A 1 154 ? -12.203 -7.057 3.859 1.00 88.94 154 GLN A C 1
ATOM 1250 O O . GLN A 1 154 ? -12.309 -5.875 4.190 1.00 88.94 154 GLN A O 1
ATOM 1255 N N . PRO A 1 155 ? -11.321 -7.451 2.921 1.00 91.12 155 PRO A N 1
ATOM 1256 C CA . PRO A 1 155 ? -10.512 -6.531 2.129 1.00 91.12 155 PRO A CA 1
ATOM 1257 C C . PRO A 1 155 ? -11.293 -5.910 0.961 1.00 91.12 155 PRO A C 1
ATOM 1259 O O . PRO A 1 155 ? -12.194 -6.533 0.400 1.00 91.12 155 PRO A O 1
ATOM 1262 N N . TYR A 1 156 ? -10.868 -4.709 0.564 1.00 91.12 156 TYR A N 1
ATOM 1263 C CA . TYR A 1 156 ? -11.401 -3.902 -0.534 1.00 91.12 156 TYR A CA 1
ATOM 1264 C C . TYR A 1 156 ? -10.248 -3.228 -1.278 1.00 91.12 156 TYR A C 1
ATOM 1266 O O . TYR A 1 156 ? -9.514 -2.424 -0.699 1.00 91.12 156 TYR A O 1
ATOM 1274 N N . VAL A 1 157 ? -10.087 -3.520 -2.568 1.00 91.25 157 VAL A N 1
ATOM 1275 C CA . VAL A 1 157 ? -9.102 -2.836 -3.424 1.00 91.25 157 VAL A CA 1
ATOM 1276 C C . VAL A 1 157 ? -9.857 -1.809 -4.246 1.00 91.25 157 VAL A C 1
ATOM 1278 O O . VAL A 1 157 ? -10.485 -2.160 -5.247 1.00 91.25 157 VAL A O 1
ATOM 1281 N N . TYR A 1 158 ? -9.812 -0.556 -3.799 1.00 88.50 158 TYR A N 1
ATOM 1282 C CA . TYR A 1 158 ? -10.608 0.529 -4.375 1.00 88.50 158 TYR A CA 1
ATOM 1283 C C . TYR A 1 158 ? -9.804 1.503 -5.244 1.00 88.50 158 TYR A C 1
ATOM 1285 O O . TYR A 1 158 ? -10.374 2.363 -5.911 1.00 88.50 158 TYR A O 1
ATOM 1293 N N . MET A 1 159 ? -8.480 1.365 -5.270 1.00 91.50 159 MET A N 1
ATOM 1294 C CA . MET A 1 159 ? -7.635 1.957 -6.301 1.00 91.50 159 MET A CA 1
ATOM 1295 C C . MET A 1 159 ? -6.446 1.039 -6.542 1.00 91.50 159 MET A C 1
ATOM 1297 O O . MET A 1 159 ? -5.877 0.499 -5.592 1.00 91.50 159 MET A O 1
ATOM 1301 N N . LYS A 1 160 ? -6.052 0.882 -7.796 1.00 90.12 160 LYS A N 1
ATOM 1302 C CA . LYS A 1 160 ? -4.916 0.063 -8.193 1.00 90.12 160 LYS A CA 1
ATOM 1303 C C . LYS A 1 160 ? -4.178 0.769 -9.307 1.00 90.12 160 LYS A C 1
ATOM 1305 O O . LYS A 1 160 ? -4.779 1.084 -10.321 1.00 90.12 160 LYS A O 1
ATOM 1310 N N . ASP A 1 161 ? -2.884 0.982 -9.120 1.00 86.75 161 ASP A N 1
ATOM 1311 C CA . ASP A 1 161 ? -2.039 1.605 -10.139 1.00 86.75 161 ASP A CA 1
ATOM 1312 C C . ASP A 1 161 ? -2.564 2.967 -10.650 1.00 86.75 161 ASP A C 1
ATOM 1314 O O . ASP A 1 161 ? -2.396 3.329 -11.804 1.00 86.75 161 ASP A O 1
ATOM 1318 N N . GLY A 1 162 ? -3.247 3.734 -9.795 1.00 85.75 162 GLY A N 1
ATOM 1319 C CA . GLY A 1 162 ? -3.925 4.978 -10.177 1.00 85.75 162 GLY A CA 1
ATOM 1320 C C . GLY A 1 162 ? -5.320 4.801 -10.796 1.00 85.75 162 GLY A C 1
ATOM 1321 O O . GLY A 1 162 ? -6.069 5.776 -10.868 1.00 85.75 162 GLY A O 1
ATOM 1322 N N . GLU A 1 163 ? -5.723 3.582 -11.160 1.00 86.81 163 GLU A N 1
ATOM 1323 C CA . GLU A 1 163 ? -7.073 3.264 -11.630 1.00 86.81 163 GLU A CA 1
ATOM 1324 C C . GLU A 1 163 ? -8.041 3.155 -10.444 1.00 86.81 163 GLU A C 1
ATOM 1326 O O . GLU A 1 163 ? -7.835 2.378 -9.508 1.00 86.81 163 GLU A O 1
ATOM 1331 N N . ASN A 1 164 ? -9.110 3.951 -10.469 1.00 86.25 164 ASN A N 1
ATOM 1332 C CA . ASN A 1 164 ? -10.121 3.984 -9.413 1.00 86.25 164 ASN A CA 1
ATOM 1333 C C . ASN A 1 164 ? -11.196 2.914 -9.633 1.00 86.25 164 ASN A C 1
ATOM 1335 O O . ASN A 1 164 ? -11.869 2.915 -10.663 1.00 86.25 164 ASN A O 1
ATOM 1339 N N . ASP A 1 165 ? -11.455 2.097 -8.613 1.00 87.00 165 ASP A N 1
ATOM 1340 C CA . ASP A 1 165 ? -12.631 1.229 -8.555 1.00 87.00 165 ASP A CA 1
ATOM 1341 C C . ASP A 1 165 ? -13.689 1.900 -7.672 1.00 87.00 165 ASP A C 1
ATOM 1343 O O . ASP A 1 165 ? -13.744 1.739 -6.449 1.00 87.00 165 ASP A O 1
ATOM 1347 N N . ALA A 1 166 ? -14.519 2.730 -8.307 1.00 83.19 166 ALA A N 1
ATOM 1348 C CA . ALA A 1 166 ? -15.534 3.511 -7.608 1.00 83.19 166 ALA A CA 1
ATOM 1349 C C . ALA A 1 166 ? -16.571 2.631 -6.891 1.00 83.19 166 ALA A C 1
ATOM 1351 O O . ALA A 1 166 ? -17.127 3.061 -5.882 1.00 83.19 166 ALA A O 1
ATOM 1352 N N . ALA A 1 167 ? -16.835 1.417 -7.390 1.00 83.62 167 ALA A N 1
ATOM 1353 C CA . ALA A 1 167 ? -17.773 0.502 -6.748 1.00 83.62 167 ALA A CA 1
ATOM 1354 C C . ALA A 1 167 ? -17.203 0.003 -5.414 1.00 83.62 167 ALA A C 1
ATOM 1356 O O . ALA A 1 167 ? -17.848 0.170 -4.382 1.00 83.62 167 ALA A O 1
ATOM 1357 N N . GLU A 1 168 ? -15.961 -0.485 -5.415 1.00 85.06 168 GLU A N 1
ATOM 1358 C CA . GLU A 1 168 ? -15.260 -0.909 -4.193 1.00 85.06 168 GLU A CA 1
ATOM 1359 C C . GLU A 1 168 ? -15.079 0.236 -3.198 1.00 85.06 168 GLU A C 1
ATOM 1361 O O . GLU A 1 168 ? -15.251 0.046 -1.995 1.00 85.06 168 GLU A O 1
ATOM 1366 N N . PHE A 1 169 ? -14.774 1.446 -3.681 1.00 83.81 169 PHE A N 1
ATOM 1367 C CA . PHE A 1 169 ? -14.657 2.616 -2.811 1.00 83.81 169 PHE A CA 1
ATOM 1368 C C . PHE A 1 169 ? -15.975 2.923 -2.090 1.00 83.81 169 PHE A C 1
ATOM 1370 O O . PHE A 1 169 ? -15.983 3.216 -0.892 1.00 83.81 169 PHE A O 1
ATOM 1377 N N . LEU A 1 170 ? -17.096 2.862 -2.817 1.00 82.00 170 LEU A N 1
ATOM 1378 C CA . LEU A 1 170 ? -18.422 3.090 -2.251 1.00 82.00 170 LEU A CA 1
ATOM 1379 C C . LEU A 1 170 ? -18.817 1.982 -1.274 1.00 82.00 170 LEU A C 1
ATOM 1381 O O . LEU A 1 170 ? -19.362 2.293 -0.215 1.00 82.00 170 LEU A O 1
ATOM 1385 N N . ASP A 1 171 ? -18.533 0.723 -1.598 1.00 83.06 171 ASP A N 1
ATOM 1386 C CA . ASP A 1 171 ? -18.885 -0.415 -0.750 1.00 83.06 171 ASP A CA 1
ATOM 1387 C C . ASP A 1 171 ? -18.055 -0.434 0.541 1.00 83.06 171 ASP A C 1
ATOM 1389 O O . ASP A 1 171 ? -18.632 -0.515 1.629 1.00 83.06 171 ASP A O 1
ATOM 1393 N N . TYR A 1 172 ? -16.740 -0.204 0.454 1.00 84.69 172 TYR A N 1
ATOM 1394 C CA . TYR A 1 172 ? -15.890 0.019 1.626 1.00 84.69 172 TYR A CA 1
ATOM 1395 C C . TYR A 1 172 ? -16.393 1.202 2.465 1.00 84.69 172 TYR A C 1
ATOM 1397 O O . TYR A 1 172 ? -16.589 1.091 3.678 1.00 84.69 172 TYR A O 1
ATOM 1405 N N . GLY A 1 173 ? -16.666 2.342 1.821 1.00 81.06 173 GLY A N 1
ATOM 1406 C CA . GLY A 1 173 ? -17.161 3.541 2.489 1.00 81.06 173 GLY A CA 1
ATOM 1407 C C . GLY A 1 173 ? -18.485 3.315 3.217 1.00 81.06 173 GLY A C 1
ATOM 1408 O O . GLY A 1 173 ? -18.660 3.799 4.336 1.00 81.06 173 GLY A O 1
ATOM 1409 N N . ARG A 1 174 ? -19.405 2.531 2.647 1.00 78.81 174 ARG A N 1
ATOM 1410 C CA . ARG A 1 174 ? -20.642 2.122 3.326 1.00 78.81 174 ARG A CA 1
ATOM 1411 C C . ARG A 1 174 ? -20.355 1.249 4.536 1.00 78.81 174 ARG A C 1
ATOM 1413 O O . ARG A 1 174 ? -20.780 1.636 5.624 1.00 78.81 174 ARG A O 1
ATOM 1420 N N . ALA A 1 175 ? -19.606 0.160 4.355 1.00 79.25 175 ALA A N 1
ATOM 1421 C CA . ALA A 1 175 ? -19.284 -0.789 5.419 1.00 79.25 175 ALA A CA 1
ATOM 1422 C C . ALA A 1 175 ? -18.683 -0.078 6.641 1.00 79.25 175 ALA A C 1
ATOM 1424 O O . ALA A 1 175 ? -19.122 -0.275 7.773 1.00 79.25 175 ALA A O 1
ATOM 1425 N N . VAL A 1 176 ? -17.754 0.850 6.402 1.00 77.69 176 VAL A N 1
ATOM 1426 C CA . VAL A 1 176 ? -17.105 1.599 7.478 1.00 77.69 176 VAL A CA 1
ATOM 1427 C C . VAL A 1 176 ? -17.995 2.731 8.015 1.00 77.69 176 VAL A C 1
ATOM 1429 O O . VAL A 1 176 ? -18.025 2.958 9.220 1.00 77.69 176 VAL A O 1
ATOM 1432 N N . SER A 1 177 ? -18.769 3.441 7.181 1.00 72.06 177 SER A N 1
ATOM 1433 C CA . SER A 1 177 ? -19.610 4.581 7.620 1.00 72.06 177 SER A CA 1
ATOM 1434 C C . SER A 1 177 ? -20.845 4.203 8.449 1.00 72.06 177 SER A C 1
ATOM 1436 O O . SER A 1 177 ? -21.425 5.055 9.146 1.00 72.06 177 SER A O 1
ATOM 1438 N N . GLU A 1 178 ? -21.272 2.942 8.379 1.00 62.97 178 GLU A N 1
ATOM 1439 C CA . GLU A 1 178 ? -22.316 2.398 9.248 1.00 62.97 178 GLU A CA 1
ATOM 1440 C C . GLU A 1 178 ? -21.862 2.356 10.713 1.00 62.97 178 GLU A C 1
ATOM 1442 O O . GLU A 1 178 ? -22.685 2.573 11.608 1.00 62.97 178 GLU A O 1
ATOM 1447 N N . VAL A 1 179 ? -20.553 2.212 10.950 1.00 59.00 179 VAL A N 1
ATOM 1448 C CA . VAL A 1 179 ? -19.973 1.953 12.273 1.00 59.00 179 VAL A CA 1
ATOM 1449 C C . VAL A 1 179 ? -19.083 3.103 12.769 1.00 59.00 179 VAL A C 1
ATOM 1451 O O . VAL A 1 179 ? -19.167 3.477 13.938 1.00 59.00 179 VAL A O 1
ATOM 1454 N N . ILE A 1 180 ? -18.311 3.733 11.880 1.00 61.09 180 ILE A N 1
ATOM 1455 C CA . ILE A 1 180 ? -17.365 4.823 12.166 1.00 61.09 180 ILE A CA 1
ATOM 1456 C C . ILE A 1 180 ? -18.001 6.182 11.841 1.00 61.09 180 ILE A C 1
ATOM 1458 O O . ILE A 1 180 ? -18.608 6.381 10.783 1.00 61.09 180 ILE A O 1
ATOM 1462 N N . GLN A 1 181 ? -17.854 7.166 12.738 1.00 56.69 181 GLN A N 1
ATOM 1463 C CA . GLN A 1 181 ? -18.212 8.552 12.423 1.00 56.69 181 GLN A CA 1
ATOM 1464 C C . GLN A 1 181 ? -17.199 9.165 11.453 1.00 56.69 181 GLN A C 1
ATOM 1466 O O . GLN A 1 181 ? -16.263 9.842 11.859 1.00 56.69 181 GLN A O 1
ATOM 1471 N N . PHE A 1 182 ? -17.442 9.019 10.155 1.00 53.94 182 PHE A N 1
ATOM 1472 C CA . PHE A 1 182 ? -16.994 10.046 9.222 1.00 53.94 182 PHE A CA 1
ATOM 1473 C C . PHE A 1 182 ? -17.866 11.292 9.410 1.00 53.94 182 PHE A C 1
ATOM 1475 O O . PHE A 1 182 ? -19.058 11.176 9.715 1.00 53.94 182 PHE A O 1
ATOM 1482 N N . GLY A 1 183 ? -17.294 12.488 9.234 1.00 49.66 183 GLY A N 1
ATOM 1483 C CA . GLY A 1 183 ? -18.064 13.737 9.261 1.00 49.66 183 GLY A CA 1
ATOM 1484 C C . GLY A 1 183 ? -19.339 13.634 8.408 1.00 49.66 183 GLY A C 1
ATOM 1485 O O . GLY A 1 183 ? -19.358 12.946 7.385 1.00 49.66 183 GLY A O 1
ATOM 1486 N N . THR A 1 184 ? -20.413 14.306 8.831 1.00 52.81 184 THR A N 1
ATOM 1487 C CA . THR A 1 184 ? -21.800 14.135 8.347 1.00 52.81 184 THR A CA 1
ATOM 1488 C C . THR A 1 184 ? -21.934 14.074 6.823 1.00 52.81 184 THR A C 1
ATOM 1490 O O . THR A 1 184 ? -22.659 13.228 6.308 1.00 52.81 184 THR A O 1
ATOM 1493 N N . ILE A 1 185 ? -21.187 14.907 6.097 1.00 51.78 185 ILE A N 1
ATOM 1494 C CA . ILE A 1 185 ? -21.217 14.991 4.627 1.00 51.78 185 ILE A CA 1
ATOM 1495 C C . ILE A 1 185 ? -20.746 13.688 3.958 1.00 51.78 185 ILE A C 1
ATOM 1497 O O . ILE A 1 185 ? -21.376 13.210 3.019 1.00 51.78 185 ILE A O 1
ATOM 1501 N N . ILE A 1 186 ? -19.670 13.076 4.461 1.00 58.16 186 ILE A N 1
ATOM 1502 C CA . ILE A 1 186 ? -19.102 11.840 3.894 1.00 58.16 186 ILE A CA 1
ATOM 1503 C C . ILE A 1 186 ? -20.073 10.674 4.112 1.00 58.16 186 ILE A C 1
ATOM 1505 O O . ILE A 1 186 ? -20.307 9.866 3.216 1.00 58.16 186 ILE A O 1
ATOM 1509 N N . LYS A 1 187 ? -20.711 10.632 5.286 1.00 56.91 187 LYS A N 1
ATOM 1510 C CA . LYS A 1 187 ? -21.718 9.619 5.610 1.00 56.91 187 LYS A CA 1
ATOM 1511 C C . LYS A 1 187 ? -22.947 9.705 4.700 1.00 56.91 187 LYS A C 1
ATOM 1513 O O . LYS A 1 187 ? -23.472 8.673 4.295 1.00 56.91 187 LYS A O 1
ATOM 1518 N N . TYR A 1 188 ? -23.404 10.914 4.371 1.00 55.28 188 TYR A N 1
ATOM 1519 C CA . TYR A 1 188 ? -24.516 11.105 3.434 1.00 55.28 188 TYR A CA 1
ATOM 1520 C C . TYR A 1 188 ? -24.156 10.669 2.010 1.00 55.28 188 TYR A C 1
ATOM 1522 O O . TYR A 1 188 ? -24.962 9.995 1.373 1.00 55.28 188 TYR A O 1
ATOM 1530 N N . PHE A 1 189 ? -22.942 10.971 1.541 1.00 61.84 189 PHE A N 1
ATOM 1531 C CA . PHE A 1 189 ? -22.466 10.558 0.218 1.00 61.84 189 PHE A CA 1
ATOM 1532 C C . PHE A 1 189 ? -22.534 9.032 0.022 1.00 61.84 189 PHE A C 1
ATOM 1534 O O . PHE A 1 189 ? -23.148 8.557 -0.932 1.00 61.84 189 PHE A O 1
ATOM 1541 N N . PHE A 1 190 ? -22.002 8.252 0.970 1.00 64.62 190 PHE A N 1
ATOM 1542 C CA . PHE A 1 190 ? -22.023 6.786 0.877 1.00 64.62 190 PHE A CA 1
ATOM 1543 C C . PHE A 1 190 ? -23.423 6.176 1.043 1.00 64.62 190 PHE A C 1
ATOM 1545 O O . PHE A 1 190 ? -23.730 5.152 0.426 1.00 64.62 190 PHE A O 1
ATOM 1552 N N . LYS A 1 191 ? -24.295 6.818 1.833 1.00 60.41 191 LYS A N 1
ATOM 1553 C CA . LYS A 1 191 ? -25.685 6.378 2.033 1.00 60.41 191 LYS A CA 1
ATOM 1554 C C . LYS A 1 191 ? -26.591 6.603 0.823 1.00 60.41 191 LYS A C 1
ATOM 1556 O O . LYS A 1 191 ? -27.523 5.828 0.643 1.00 60.41 191 LYS A O 1
ATOM 1561 N N . MET A 1 192 ? -26.360 7.656 0.036 1.00 58.81 192 MET A N 1
ATOM 1562 C CA . MET A 1 192 ? -27.211 7.992 -1.116 1.00 58.81 192 MET A CA 1
ATOM 1563 C C . MET A 1 192 ? -26.851 7.227 -2.392 1.00 58.81 192 MET A C 1
ATOM 1565 O O . MET A 1 192 ? -27.669 7.152 -3.306 1.00 58.81 192 MET A O 1
ATOM 1569 N N . ALA A 1 193 ? -25.658 6.636 -2.474 1.00 56.50 193 ALA A N 1
ATOM 1570 C CA . ALA A 1 193 ? -25.306 5.794 -3.608 1.00 56.50 193 ALA A CA 1
ATOM 1571 C C . ALA A 1 193 ? -26.230 4.551 -3.655 1.00 56.50 193 ALA A C 1
ATOM 1573 O O . ALA A 1 193 ? -26.483 3.953 -2.603 1.00 56.50 193 ALA A O 1
ATOM 1574 N N . PRO A 1 194 ? -26.702 4.105 -4.835 1.00 53.06 194 PRO A N 1
ATOM 1575 C CA . PRO A 1 194 ? -27.609 2.964 -4.954 1.00 53.06 194 PRO A CA 1
ATOM 1576 C C . PRO A 1 194 ? -26.966 1.678 -4.421 1.00 53.06 194 PRO A C 1
ATOM 1578 O O . PRO A 1 194 ? -25.818 1.368 -4.749 1.00 53.06 194 PRO A O 1
ATOM 1581 N N . LYS A 1 195 ? -27.698 0.930 -3.583 1.00 53.78 195 LYS A N 1
ATOM 1582 C CA . LYS A 1 195 ? -27.255 -0.370 -3.060 1.00 53.78 195 LYS A CA 1
ATOM 1583 C C . LYS A 1 195 ? -27.046 -1.327 -4.235 1.00 53.78 195 LYS A C 1
ATOM 1585 O O . LYS A 1 195 ? -28.026 -1.780 -4.825 1.00 53.78 195 LYS A O 1
ATOM 1590 N N . ARG A 1 196 ? -25.797 -1.656 -4.570 1.00 51.31 196 ARG A N 1
ATOM 1591 C CA . ARG A 1 196 ? -25.538 -2.864 -5.358 1.00 51.31 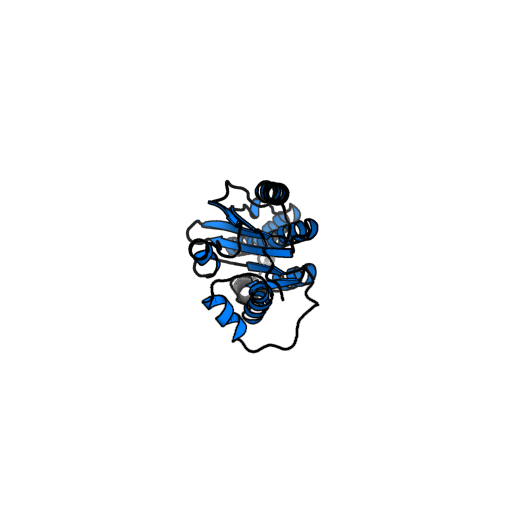196 ARG A CA 1
ATOM 1592 C C . ARG A 1 196 ? -25.783 -4.037 -4.412 1.00 51.31 196 ARG A C 1
ATOM 1594 O O . ARG A 1 196 ? -25.264 -4.053 -3.302 1.00 51.31 196 ARG A O 1
ATOM 1601 N N . ARG A 1 197 ? -26.711 -4.917 -4.793 1.00 41.22 197 ARG A N 1
ATOM 1602 C CA . ARG A 1 197 ? -27.263 -5.978 -3.934 1.00 41.22 197 ARG A CA 1
ATOM 1603 C C . ARG A 1 197 ? -26.318 -7.158 -3.712 1.00 41.22 197 ARG A C 1
ATOM 1605 O O . ARG A 1 197 ? -26.657 -8.029 -2.920 1.00 41.22 197 ARG A O 1
ATOM 1612 N N . ASP A 1 198 ? -25.137 -7.144 -4.310 1.00 46.56 198 ASP A N 1
ATOM 1613 C CA . ASP A 1 198 ? -24.186 -8.235 -4.171 1.00 46.56 198 ASP A CA 1
ATOM 1614 C C . ASP A 1 198 ? -23.145 -7.834 -3.126 1.00 46.56 198 ASP A C 1
ATOM 1616 O O . ASP A 1 198 ? -22.095 -7.281 -3.446 1.00 46.56 198 ASP A O 1
ATOM 1620 N N . TYR A 1 199 ? -23.464 -8.078 -1.851 1.00 45.59 199 TYR A N 1
ATOM 1621 C CA . TYR A 1 199 ? -22.441 -8.209 -0.813 1.00 45.59 199 TYR A CA 1
ATOM 1622 C C . TYR A 1 199 ? -21.474 -9.305 -1.282 1.00 45.59 199 TYR A C 1
ATOM 1624 O O . TYR A 1 199 ? -21.777 -10.487 -1.134 1.00 45.59 199 TYR A O 1
ATOM 1632 N N . ARG A 1 200 ? -20.332 -8.943 -1.879 1.00 52.09 200 ARG A N 1
ATOM 1633 C CA . ARG A 1 200 ? -19.248 -9.908 -2.092 1.00 52.09 200 ARG A CA 1
ATOM 1634 C C . ARG A 1 200 ? -18.620 -10.197 -0.735 1.00 52.09 200 ARG A C 1
ATOM 1636 O O . ARG A 1 200 ? -17.756 -9.459 -0.275 1.00 52.09 200 ARG A O 1
ATOM 1643 N N . LEU A 1 201 ? -19.070 -11.280 -0.114 1.00 53.12 201 LEU A N 1
ATOM 1644 C CA . LEU A 1 201 ? -18.509 -11.876 1.100 1.00 53.12 201 LEU A CA 1
ATOM 1645 C C . LEU A 1 201 ? -17.237 -12.699 0.803 1.00 53.12 201 LEU A C 1
ATOM 1647 O O . LEU A 1 201 ? -16.746 -13.417 1.671 1.00 53.12 201 LEU A O 1
ATOM 1651 N N . ASP A 1 202 ? -16.707 -12.626 -0.423 1.00 61.84 202 ASP A N 1
ATOM 1652 C CA . ASP A 1 202 ? -15.840 -13.677 -0.965 1.00 61.84 202 ASP A CA 1
ATOM 1653 C C . ASP A 1 202 ? -14.440 -13.184 -1.360 1.00 61.84 202 ASP A C 1
ATOM 1655 O O . ASP A 1 202 ? -13.581 -13.998 -1.717 1.00 61.84 202 ASP A O 1
ATOM 1659 N N . LEU A 1 203 ? -14.156 -11.873 -1.298 1.00 73.62 203 LEU A N 1
ATOM 1660 C CA . LEU A 1 203 ? -12.794 -11.411 -1.568 1.00 73.62 203 LEU A CA 1
ATOM 1661 C C . LEU A 1 203 ? -11.916 -11.717 -0.352 1.00 73.62 203 LEU A C 1
ATOM 1663 O O . LEU A 1 203 ? -11.924 -10.985 0.627 1.00 73.62 203 LEU A O 1
ATOM 1667 N N . THR A 1 204 ? -11.151 -12.802 -0.411 1.00 86.75 204 THR A N 1
ATOM 1668 C CA . THR A 1 204 ? -10.104 -13.092 0.577 1.00 86.75 204 THR A CA 1
ATOM 1669 C C . THR A 1 204 ? -8.912 -12.150 0.390 1.00 86.75 204 THR A C 1
ATOM 1671 O O . THR A 1 204 ? -8.763 -11.532 -0.666 1.00 86.75 204 THR A O 1
ATOM 1674 N N . LEU A 1 205 ? -8.004 -12.065 1.371 1.00 85.50 205 LEU A N 1
ATOM 1675 C CA . LEU A 1 205 ? -6.774 -11.272 1.220 1.00 85.50 205 LEU A CA 1
ATOM 1676 C C . LEU A 1 205 ? -5.928 -11.739 0.019 1.00 85.50 205 LEU A C 1
ATOM 1678 O O . LEU A 1 205 ? -5.382 -10.919 -0.719 1.00 85.50 205 LEU A O 1
ATOM 1682 N N . ASP A 1 206 ? -5.881 -13.046 -0.241 1.00 86.50 206 ASP A N 1
ATOM 1683 C CA . ASP A 1 206 ? -5.225 -13.593 -1.434 1.00 86.50 206 ASP A CA 1
ATOM 1684 C C . ASP A 1 206 ? -5.999 -13.265 -2.723 1.00 86.50 206 ASP A C 1
ATOM 1686 O O . ASP A 1 206 ? -5.405 -13.059 -3.783 1.00 86.50 206 ASP A O 1
ATOM 1690 N N . GLY A 1 207 ? -7.330 -13.171 -2.652 1.00 84.94 207 GLY A N 1
ATOM 1691 C CA . GLY A 1 207 ? -8.167 -12.617 -3.717 1.00 84.94 207 GLY A CA 1
ATOM 1692 C C . GLY A 1 207 ? -7.830 -11.156 -4.020 1.00 84.94 207 GLY A C 1
ATOM 1693 O O . GLY A 1 207 ? -7.618 -10.809 -5.181 1.00 84.94 207 GLY A O 1
ATOM 1694 N N . ALA A 1 208 ? -7.692 -10.323 -2.987 1.00 85.75 208 ALA A N 1
ATOM 1695 C CA . ALA A 1 208 ? -7.275 -8.929 -3.119 1.00 85.75 208 ALA A CA 1
ATOM 1696 C C . ALA A 1 208 ? -5.871 -8.815 -3.734 1.00 85.75 208 ALA A C 1
ATOM 1698 O O . ALA A 1 208 ? -5.664 -8.010 -4.642 1.00 85.75 208 ALA A O 1
ATOM 1699 N N . LEU A 1 209 ? -4.924 -9.672 -3.329 1.00 87.00 209 LEU A N 1
ATOM 1700 C CA . LEU A 1 209 ? -3.598 -9.739 -3.950 1.00 87.00 209 LEU A CA 1
ATOM 1701 C C . LEU A 1 209 ? -3.666 -10.100 -5.435 1.00 87.00 209 LEU A C 1
ATOM 1703 O O . LEU A 1 209 ? -2.962 -9.495 -6.242 1.00 87.00 209 LEU A O 1
ATOM 1707 N N . ARG A 1 210 ? -4.496 -11.079 -5.810 1.00 86.56 210 ARG A N 1
ATOM 1708 C CA . ARG A 1 210 ? -4.695 -11.438 -7.221 1.00 86.56 210 ARG A CA 1
ATOM 1709 C C . ARG A 1 210 ? -5.250 -10.259 -8.016 1.00 86.56 210 ARG A C 1
ATOM 1711 O O . ARG A 1 210 ? -4.647 -9.908 -9.025 1.00 86.56 210 ARG A O 1
ATOM 1718 N N . LYS A 1 211 ? -6.284 -9.582 -7.506 1.00 86.00 211 LYS A N 1
ATOM 1719 C CA . LYS A 1 211 ? -6.857 -8.373 -8.121 1.00 86.00 211 LYS A CA 1
ATOM 1720 C C . LYS A 1 211 ? -5.805 -7.271 -8.310 1.00 86.00 211 LYS A C 1
ATOM 1722 O O . LYS A 1 211 ? -5.695 -6.685 -9.387 1.00 86.00 211 LYS A O 1
ATOM 1727 N N . MET A 1 212 ? -4.969 -7.031 -7.295 1.00 86.81 212 MET A N 1
ATOM 1728 C CA . MET A 1 212 ? -3.855 -6.074 -7.368 1.00 86.81 212 MET A CA 1
ATOM 1729 C C . MET A 1 212 ? -2.807 -6.452 -8.425 1.00 86.81 212 MET A C 1
ATOM 1731 O O . MET A 1 212 ? -2.216 -5.561 -9.018 1.00 86.81 212 MET A O 1
ATOM 1735 N N . LYS A 1 213 ? -2.588 -7.747 -8.686 1.00 85.94 213 LYS A N 1
ATOM 1736 C CA . LYS A 1 213 ? -1.587 -8.255 -9.644 1.00 85.94 213 LYS A CA 1
ATOM 1737 C C . LYS A 1 213 ? -2.076 -8.391 -11.088 1.00 85.94 213 LYS A C 1
ATOM 1739 O O . LYS A 1 213 ? -1.257 -8.663 -11.964 1.00 85.94 213 LYS A O 1
ATOM 1744 N N . GLU A 1 214 ? -3.378 -8.282 -11.347 1.00 83.31 214 GLU A N 1
ATOM 1745 C CA . GLU A 1 214 ? -3.896 -8.251 -12.722 1.00 83.31 214 GLU A CA 1
ATOM 1746 C C . GLU A 1 214 ? -3.239 -7.093 -13.498 1.00 83.31 214 GLU A C 1
ATOM 1748 O O . GLU A 1 214 ? -2.858 -6.090 -12.897 1.00 83.31 214 GLU A O 1
ATOM 1753 N N . ALA A 1 215 ? -3.095 -7.192 -14.817 1.00 78.00 215 ALA A N 1
ATOM 1754 C CA . ALA A 1 215 ? -2.511 -6.088 -15.580 1.00 78.00 215 ALA A CA 1
ATOM 1755 C C . ALA 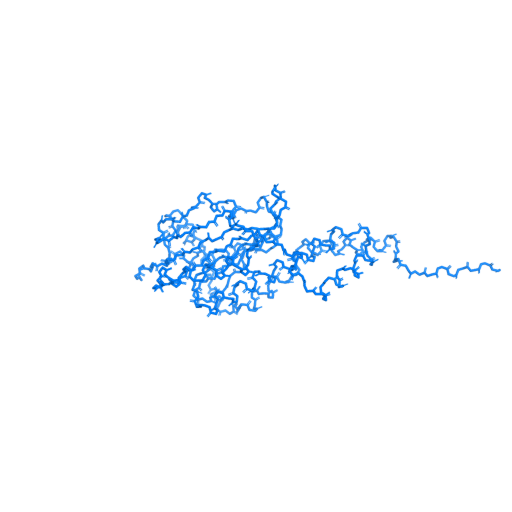A 1 215 ? -3.442 -4.860 -15.536 1.00 78.00 215 ALA A C 1
ATOM 1757 O O . ALA A 1 215 ? -4.645 -5.010 -15.750 1.00 78.00 215 ALA A O 1
ATOM 1758 N N . SER A 1 216 ? -2.900 -3.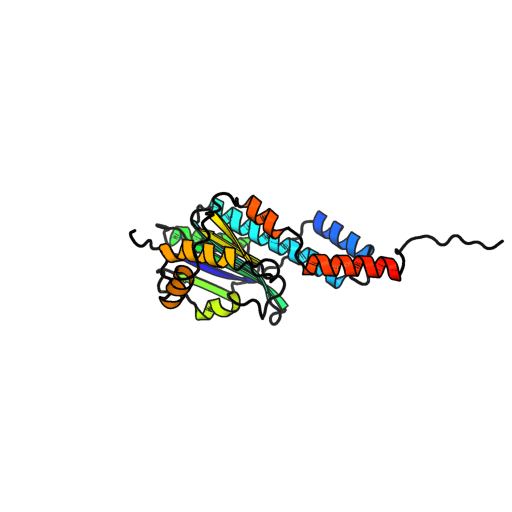674 -15.250 1.00 74.19 216 SER A N 1
ATOM 1759 C CA . SER A 1 216 ? -3.587 -2.398 -15.495 1.00 74.19 216 SER A CA 1
ATOM 1760 C C . SER A 1 216 ? -3.668 -2.106 -17.000 1.00 74.19 216 SER A C 1
ATOM 1762 O O . SER A 1 216 ? -2.983 -2.740 -17.813 1.00 74.19 216 SER A O 1
ATOM 1764 N N . LEU A 1 217 ? -4.501 -1.145 -17.397 1.00 71.69 217 LEU A N 1
ATOM 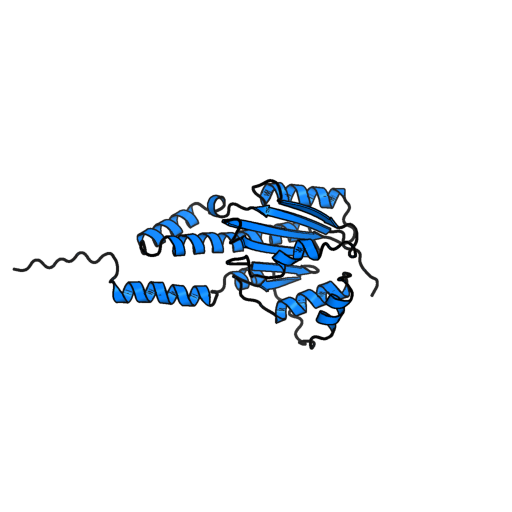1765 C CA . LEU A 1 217 ? -4.543 -0.661 -18.778 1.00 71.69 217 LEU A CA 1
ATOM 1766 C C . LEU A 1 217 ? -3.189 -0.085 -19.193 1.00 71.69 217 LEU A C 1
ATOM 1768 O O . LEU A 1 217 ? -2.711 -0.394 -20.286 1.00 71.69 217 LEU A O 1
ATOM 1772 N N . ASP A 1 218 ? -2.538 0.662 -18.304 1.00 69.75 218 ASP A N 1
ATOM 1773 C CA . ASP A 1 218 ? -1.186 1.177 -18.523 1.00 69.75 218 ASP A CA 1
ATOM 1774 C C . ASP A 1 218 ? -0.198 0.024 -18.747 1.00 69.75 218 ASP A C 1
ATOM 1776 O O . ASP A 1 218 ? 0.561 0.023 -19.722 1.00 69.75 218 ASP A O 1
ATOM 1780 N N . GLU A 1 219 ? -0.284 -1.050 -17.952 1.00 69.88 219 GLU A N 1
ATOM 1781 C CA . GLU A 1 219 ? 0.539 -2.234 -18.185 1.00 69.88 219 GLU A CA 1
ATOM 1782 C C . GLU A 1 219 ? 0.321 -2.853 -19.580 1.00 69.88 219 GLU A C 1
ATOM 1784 O O . GLU A 1 219 ? 1.280 -3.315 -20.219 1.00 69.88 219 GLU A O 1
ATOM 1789 N N . LEU A 1 220 ? -0.926 -2.899 -20.053 1.00 76.75 220 LEU A N 1
ATOM 1790 C CA . LEU A 1 220 ? -1.273 -3.438 -21.368 1.00 76.75 220 LEU A CA 1
ATOM 1791 C C . LEU A 1 220 ? -0.748 -2.542 -22.496 1.00 76.75 220 LEU A C 1
ATOM 1793 O O . LEU A 1 220 ? -0.136 -3.049 -23.441 1.00 76.75 220 LEU A O 1
ATOM 1797 N N . PHE A 1 221 ? -0.913 -1.224 -22.380 1.00 73.31 221 PHE A N 1
ATOM 1798 C CA . PHE A 1 221 ? -0.407 -0.272 -23.366 1.00 73.31 221 PHE A CA 1
ATOM 1799 C C . PHE A 1 221 ? 1.112 -0.319 -23.479 1.00 73.31 221 PHE A C 1
ATOM 1801 O O . PHE A 1 221 ? 1.638 -0.382 -24.594 1.00 73.31 221 PHE A O 1
ATOM 1808 N N . GLU A 1 222 ? 1.845 -0.365 -22.365 1.00 69.44 222 GLU A N 1
ATOM 1809 C CA . GLU A 1 222 ? 3.300 -0.392 -22.487 1.00 69.44 222 GLU A CA 1
ATOM 1810 C C . GLU A 1 222 ? 3.802 -1.770 -22.938 1.00 69.44 222 GLU A C 1
ATOM 1812 O O . GLU A 1 222 ? 4.780 -1.811 -23.675 1.00 69.44 222 GLU A O 1
ATOM 1817 N N . ARG A 1 223 ? 3.124 -2.892 -22.615 1.00 76.88 223 ARG A N 1
ATOM 1818 C CA . ARG A 1 223 ? 3.442 -4.209 -23.222 1.00 76.88 223 ARG A CA 1
ATOM 1819 C C . ARG A 1 223 ? 3.346 -4.150 -24.744 1.00 76.88 223 ARG A C 1
ATOM 1821 O O . ARG A 1 223 ? 4.245 -4.640 -25.424 1.00 76.88 223 ARG A O 1
ATOM 1828 N N . ASN A 1 224 ? 2.301 -3.509 -25.263 1.00 78.88 224 ASN A N 1
ATOM 1829 C CA . ASN A 1 224 ? 2.147 -3.290 -26.697 1.00 78.88 224 ASN A CA 1
ATOM 1830 C C . ASN A 1 224 ? 3.258 -2.391 -27.253 1.00 78.88 224 ASN A C 1
ATOM 1832 O O . ASN A 1 224 ? 3.762 -2.665 -28.338 1.00 78.88 224 ASN A O 1
ATOM 1836 N N . ARG A 1 225 ? 3.718 -1.387 -26.495 1.00 75.38 225 ARG A N 1
ATOM 1837 C CA . ARG A 1 225 ? 4.876 -0.561 -26.871 1.00 75.38 225 ARG A CA 1
ATOM 1838 C C . ARG A 1 225 ? 6.173 -1.371 -26.953 1.00 75.38 225 ARG A C 1
ATOM 1840 O O . ARG A 1 225 ? 6.920 -1.191 -27.909 1.00 75.38 225 ARG A O 1
ATOM 1847 N N . ILE A 1 226 ? 6.424 -2.283 -26.005 1.00 74.94 226 ILE A N 1
ATOM 1848 C CA . ILE A 1 226 ? 7.603 -3.172 -26.034 1.00 74.94 226 ILE A CA 1
ATOM 1849 C C . ILE A 1 226 ? 7.558 -4.085 -27.263 1.00 74.94 226 ILE A C 1
ATOM 1851 O O . ILE A 1 226 ? 8.553 -4.244 -27.967 1.00 74.94 226 ILE A O 1
ATOM 1855 N N . LEU A 1 227 ? 6.389 -4.672 -27.534 1.00 77.75 227 LEU A N 1
ATOM 1856 C CA . LEU A 1 227 ? 6.178 -5.533 -28.696 1.00 77.75 227 LEU A CA 1
ATOM 1857 C C . LEU A 1 227 ? 6.367 -4.773 -30.010 1.00 77.75 227 LEU A C 1
ATOM 1859 O O . LEU A 1 227 ? 7.018 -5.284 -30.915 1.00 77.75 227 LEU A O 1
ATOM 1863 N N . LEU A 1 228 ? 5.839 -3.554 -30.105 1.00 76.69 228 LEU A N 1
ATOM 1864 C CA . LEU A 1 228 ? 5.974 -2.720 -31.293 1.00 76.69 228 LEU A CA 1
ATOM 1865 C C . LEU A 1 228 ? 7.436 -2.320 -31.536 1.00 76.69 228 LEU A C 1
ATOM 1867 O O . LEU A 1 228 ? 7.911 -2.423 -32.661 1.00 76.69 228 LEU A O 1
ATOM 1871 N N . ASP A 1 229 ? 8.172 -1.946 -30.485 1.00 73.44 229 ASP A N 1
ATOM 1872 C CA . ASP A 1 229 ? 9.612 -1.661 -30.565 1.00 73.44 229 ASP A CA 1
ATOM 1873 C C . ASP A 1 229 ? 10.399 -2.880 -31.078 1.00 73.44 229 ASP A C 1
ATOM 1875 O O . ASP A 1 229 ? 11.237 -2.750 -31.968 1.00 73.44 229 ASP A O 1
ATOM 1879 N N . ARG A 1 230 ? 10.057 -4.087 -30.603 1.00 71.44 230 ARG A N 1
ATOM 1880 C CA . ARG A 1 230 ? 10.643 -5.349 -31.084 1.00 71.44 230 ARG A CA 1
ATOM 1881 C C . ARG A 1 230 ? 10.335 -5.625 -32.559 1.00 71.44 230 ARG A C 1
ATOM 1883 O O . ARG A 1 230 ? 11.201 -6.129 -33.269 1.00 71.44 230 ARG A O 1
ATOM 1890 N N . LEU A 1 231 ? 9.115 -5.333 -33.009 1.00 76.81 231 LEU A N 1
ATOM 1891 C CA . LEU A 1 231 ? 8.701 -5.526 -34.403 1.00 76.81 231 LEU A CA 1
ATOM 1892 C C . LEU A 1 231 ? 9.391 -4.539 -35.351 1.00 76.81 231 LEU A C 1
ATOM 1894 O O . LEU A 1 231 ? 9.745 -4.918 -36.461 1.00 76.81 231 LEU A O 1
ATOM 1898 N N . ILE A 1 232 ? 9.592 -3.294 -34.913 1.00 76.38 232 ILE A N 1
ATOM 1899 C CA . ILE A 1 232 ? 10.195 -2.234 -35.731 1.00 76.38 232 ILE A CA 1
ATOM 1900 C C . ILE A 1 232 ? 11.720 -2.371 -35.795 1.00 76.38 232 ILE A C 1
ATOM 1902 O O . ILE A 1 232 ? 12.305 -2.183 -36.856 1.00 76.38 232 ILE A O 1
ATOM 1906 N N . ASN A 1 233 ? 12.371 -2.688 -34.673 1.00 69.06 233 ASN A N 1
ATOM 1907 C CA . ASN A 1 233 ? 13.832 -2.619 -34.559 1.00 69.06 233 ASN A CA 1
ATOM 1908 C C . ASN A 1 233 ? 14.542 -3.980 -34.630 1.00 69.06 233 ASN A C 1
ATOM 1910 O O . ASN A 1 233 ? 15.770 -4.019 -34.588 1.00 69.06 233 ASN A O 1
ATOM 1914 N N . GLY A 1 234 ? 13.795 -5.083 -34.755 1.00 57.75 234 GLY A N 1
ATOM 1915 C CA . GLY A 1 234 ? 14.345 -6.437 -34.710 1.00 57.75 234 GLY A CA 1
ATOM 1916 C C . GLY A 1 234 ? 14.799 -6.833 -33.299 1.00 57.75 234 GLY A C 1
ATOM 1917 O O . GLY A 1 234 ? 15.198 -6.006 -32.480 1.00 57.75 234 GLY A O 1
ATOM 1918 N N . ALA A 1 235 ? 14.709 -8.123 -32.971 1.00 54.91 235 ALA A N 1
ATOM 1919 C CA . ALA A 1 235 ? 15.219 -8.621 -31.695 1.00 54.91 235 ALA A CA 1
ATOM 1920 C C . ALA A 1 235 ? 16.749 -8.425 -31.627 1.00 54.91 235 ALA A C 1
ATOM 1922 O O . ALA A 1 235 ? 17.430 -8.750 -32.604 1.00 54.91 235 ALA A O 1
ATOM 1923 N N . PRO A 1 236 ? 17.322 -7.952 -30.504 1.00 50.75 236 PRO A N 1
ATOM 1924 C CA . PRO A 1 236 ? 18.767 -7.965 -30.334 1.00 50.75 236 PRO A CA 1
ATOM 1925 C C . PRO A 1 236 ? 19.224 -9.427 -30.252 1.00 50.75 236 PRO A C 1
ATOM 1927 O O . PRO A 1 236 ? 19.002 -10.102 -29.250 1.00 50.75 236 PRO A O 1
ATOM 1930 N N . GLY A 1 237 ? 19.814 -9.928 -31.340 1.00 48.66 237 GLY A N 1
ATOM 1931 C CA . GLY A 1 237 ? 20.419 -11.259 -31.403 1.00 48.66 237 GLY A CA 1
ATOM 1932 C C . GLY A 1 237 ? 19.835 -12.181 -32.472 1.00 48.66 237 GLY A C 1
ATOM 1933 O O . GLY A 1 237 ? 19.243 -13.206 -32.153 1.00 48.66 237 GLY A O 1
ATOM 1934 N N . ALA A 1 238 ? 20.087 -11.877 -33.742 1.00 37.44 238 ALA A N 1
ATOM 1935 C CA . ALA A 1 238 ? 20.430 -12.925 -34.696 1.00 37.44 238 ALA A CA 1
ATOM 1936 C C . ALA A 1 238 ? 21.857 -12.612 -35.170 1.00 37.44 238 ALA A C 1
ATOM 1938 O O . ALA A 1 238 ? 22.073 -11.509 -35.678 1.00 37.44 238 ALA A O 1
ATOM 1939 N N . PRO A 1 239 ? 22.853 -13.492 -34.961 1.00 42.94 239 PRO A N 1
ATOM 1940 C CA . PRO A 1 239 ? 24.149 -13.310 -35.593 1.00 42.94 239 PRO A CA 1
ATOM 1941 C C . PRO A 1 239 ? 23.916 -13.379 -37.102 1.00 42.94 239 PRO A C 1
ATOM 1943 O O . PRO A 1 239 ? 23.538 -14.421 -37.635 1.00 42.94 239 PRO A O 1
ATOM 1946 N N . GLY A 1 240 ? 24.069 -12.239 -37.772 1.00 36.25 240 GLY A N 1
ATOM 1947 C CA . GLY A 1 240 ? 24.044 -12.142 -39.223 1.00 36.25 240 GLY A CA 1
ATOM 1948 C C . GLY A 1 240 ? 25.253 -12.868 -39.794 1.00 36.25 240 GLY A C 1
ATOM 1949 O O . GLY A 1 240 ? 26.281 -12.254 -40.050 1.00 36.25 240 GLY A O 1
ATOM 1950 N N . GLY A 1 241 ? 25.135 -14.182 -39.955 1.00 42.53 241 GLY A N 1
ATOM 1951 C CA . GLY A 1 241 ? 25.967 -14.961 -40.855 1.00 42.53 241 GLY A CA 1
ATOM 1952 C C . GLY A 1 241 ? 25.407 -14.828 -42.263 1.00 42.53 241 GLY A C 1
ATOM 1953 O O . GLY A 1 241 ? 24.687 -15.709 -42.715 1.00 42.53 241 GLY A O 1
ATOM 1954 N N . TYR A 1 242 ? 25.702 -13.714 -42.925 1.00 42.16 242 TYR A N 1
ATOM 1955 C CA . TYR A 1 242 ? 25.799 -13.689 -44.380 1.00 42.16 242 TYR A CA 1
ATOM 1956 C C . TYR A 1 242 ? 27.275 -13.445 -44.687 1.00 42.16 242 TYR A C 1
ATOM 1958 O O . TYR A 1 242 ? 27.761 -12.318 -44.626 1.00 42.16 242 TYR A O 1
ATOM 1966 N N . GLN A 1 243 ? 28.005 -14.544 -44.883 1.00 39.62 243 GLN A N 1
ATOM 1967 C CA . GLN A 1 243 ? 29.192 -14.526 -45.724 1.00 39.62 243 GLN A CA 1
ATOM 1968 C C . GLN A 1 243 ? 28.670 -14.604 -47.155 1.00 39.62 243 GLN A C 1
ATOM 1970 O O . GLN A 1 243 ? 28.026 -15.589 -47.514 1.00 39.62 243 GLN A O 1
ATOM 1975 N N . ASP A 1 244 ? 28.879 -13.529 -47.905 1.00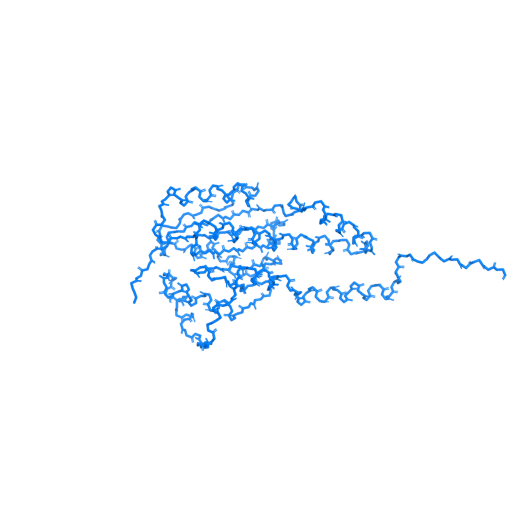 48.97 244 ASP A N 1
ATOM 1976 C CA . ASP A 1 244 ? 28.791 -13.557 -49.358 1.00 48.97 244 ASP A CA 1
ATOM 1977 C C . ASP A 1 244 ? 30.011 -14.334 -49.876 1.00 48.97 244 ASP A C 1
ATOM 1979 O O . ASP A 1 244 ? 31.145 -13.900 -49.658 1.00 48.97 244 ASP A O 1
ATOM 1983 N N . ASP A 1 245 ? 29.749 -15.464 -50.533 1.00 51.06 245 ASP A N 1
ATOM 1984 C CA . ASP A 1 245 ? 30.605 -16.081 -51.554 1.00 51.06 245 ASP A CA 1
ATOM 1985 C C . ASP A 1 245 ? 29.835 -16.065 -52.886 1.00 51.06 245 ASP A C 1
ATOM 1987 O O . ASP A 1 245 ? 28.625 -16.409 -52.875 1.00 51.06 245 ASP A O 1
#

Sequence (245 aa):
MAKRDVPSHIPIGSVDLDARKTSSERQAEEKRVAEYPRQESLVRSRATQKASLRHIYEIAKYLGQRGMILYVINCGYHRVQKEWQVLIMFGKEGCTDEARNYVRQEILSQFIDSKPAMDLAIKRTGEFPKRLLAPWMSAEQWVHMTKLGAWEGQPYVYMKDGENDAAEFLDYGRAVSEVIQFGTIIKYFFKMAPKRRDYRLDLTLDGALRKMKEASLDELFERNRILLDRLINGAPGAPGGYQDD